Protein AF-A0A832J068-F1 (afdb_monomer)

pLDDT: mean 86.88, std 11.44, range [40.31, 97.81]

Nearest PDB structures (foldseek):
  4zms-assembly1_B  TM=6.436E-01  e=3.154E-02  Streptococcus pneumoniae R6
  3qp6-assembly1_A-2  TM=3.471E-01  e=2.877E-03  Chromobacterium violaceum
  5zgn-assembly1_F  TM=5.788E-01  e=3.758E-02  Klebsiella pneumoniae subsp. pneumoniae HS11286
  6ajn-assembly1_A  TM=5.719E-01  e=1.140E-01  Escherichia coli
  6ajn-assembly1_B  TM=6.018E-01  e=6.200E-01  Escherichia coli

Foldseek 3Di:
DWDWDDDQFKTKIFDAPPDPGDTAKIWIKGWADPVVVVCCQVAPDPLPLVVLVVCVVVVHPHRGDGNVRQVVQQVPQFTEMEGSDIDGDDPPPPDPSVVVRCVSCLVSLLVRLPQGQHFKYKYKDFQVCVVVLVLLPFDDWGDHPDDRMIITMDGLPDPDPHPSVVSVNSSNDHDRDQFDQDPLLVLLLVCVLVVDDLVRSCVVVVHDSVVSVVSLVVRLVSQCVSDPQLVHDCPPDDDPVVSSVSSSVSVSVVVVVRD

Sequence (259 aa):
MDDHFQEGIIYGGFVRKGDNGEILVYGLNSFVDDETRNRILLRPAPYQGIRFLQDHAKGKPSRFLGVEAQAKGNRSEGLNALSVDYWQKSFDMNDPEFSRAMNAFLPIFLDMFNGFNTKTITFEADTSHDSITREIGYTERYDHSTGNRAHYHVRRSDETNGFHQQMIRMAMVYRRPRMRFSLFEQKIMRAALAGRTDQEIAALLDVSRDAVKQCWRGIYTHAAEMVPGFFGTSENAPDPTRRGPEKRRILLAHIRDNI

Radius of gyration: 20.85 Å; Cα contacts (8 Å, |Δi|>4): 380; chains: 1; bounding box: 58×45×50 Å

Structure (mmCIF, N/CA/C/O backbone):
data_AF-A0A832J068-F1
#
_entry.id   AF-A0A832J068-F1
#
loop_
_atom_site.group_PDB
_atom_site.id
_atom_site.type_symbol
_atom_site.label_atom_id
_atom_site.label_alt_id
_atom_site.label_comp_id
_atom_site.label_asym_id
_atom_site.label_entity_id
_atom_site.label_seq_id
_atom_site.pdbx_PDB_ins_code
_atom_site.Cartn_x
_atom_site.Cartn_y
_atom_site.Cartn_z
_atom_site.occupancy
_atom_site.B_iso_or_equiv
_atom_site.auth_seq_id
_atom_site.auth_comp_id
_atom_site.auth_asym_id
_atom_site.auth_atom_id
_atom_site.pdbx_PDB_model_num
ATOM 1 N N . MET A 1 1 ? -16.113 -7.234 -11.560 1.00 46.94 1 MET A N 1
ATOM 2 C CA . MET A 1 1 ? -16.177 -7.266 -10.090 1.00 46.94 1 MET A CA 1
ATOM 3 C C . MET A 1 1 ? -14.762 -7.039 -9.601 1.00 46.94 1 MET A C 1
ATOM 5 O O . MET A 1 1 ? -13.865 -7.703 -10.115 1.00 46.94 1 MET A O 1
ATOM 9 N N . ASP A 1 2 ? -14.575 -6.046 -8.738 1.00 54.16 2 ASP A N 1
ATOM 10 C CA . ASP A 1 2 ? -13.261 -5.627 -8.252 1.00 54.16 2 ASP A CA 1
ATOM 11 C C . ASP A 1 2 ? -13.087 -6.192 -6.845 1.00 54.16 2 ASP A C 1
ATOM 13 O O . ASP A 1 2 ? -13.835 -5.836 -5.931 1.00 54.16 2 ASP A O 1
ATOM 17 N N . ASP A 1 3 ? -12.131 -7.101 -6.685 1.00 68.69 3 ASP A N 1
ATOM 18 C CA . ASP A 1 3 ? -11.880 -7.753 -5.405 1.00 68.69 3 ASP A CA 1
ATOM 19 C C . ASP A 1 3 ? -10.648 -7.118 -4.764 1.00 68.69 3 ASP A C 1
ATOM 21 O O . ASP A 1 3 ? -9.515 -7.305 -5.214 1.00 68.69 3 ASP A O 1
ATOM 25 N N . HIS A 1 4 ? -10.889 -6.348 -3.705 1.00 69.44 4 HIS A N 1
ATOM 26 C CA . HIS A 1 4 ? -9.859 -5.785 -2.840 1.00 69.44 4 HIS A CA 1
ATOM 27 C C . HIS A 1 4 ? -9.611 -6.723 -1.665 1.00 69.44 4 HIS A C 1
ATOM 29 O O . HIS A 1 4 ? -10.560 -7.216 -1.045 1.00 69.44 4 HIS A O 1
ATOM 35 N N . PHE A 1 5 ? -8.350 -6.905 -1.286 1.00 71.94 5 PHE A N 1
ATOM 36 C CA . PHE A 1 5 ? -8.021 -7.593 -0.047 1.00 71.94 5 PHE A CA 1
ATOM 37 C C . PHE A 1 5 ? -6.898 -6.902 0.722 1.00 71.94 5 PHE A C 1
ATOM 39 O O . PHE A 1 5 ? -5.958 -6.326 0.174 1.00 71.94 5 PHE A O 1
ATOM 46 N N . GLN A 1 6 ? -7.021 -6.985 2.043 1.00 65.31 6 GLN A N 1
ATOM 47 C CA . GLN A 1 6 ? -6.055 -6.468 2.995 1.00 65.31 6 GLN A CA 1
ATOM 48 C C . GLN A 1 6 ? -5.813 -7.535 4.060 1.00 65.31 6 GLN A C 1
ATOM 50 O O . GLN A 1 6 ? -6.583 -7.671 5.014 1.00 65.31 6 GLN A O 1
ATOM 55 N N . GLU A 1 7 ? -4.715 -8.270 3.921 1.00 67.19 7 GLU A N 1
ATOM 56 C CA . GLU A 1 7 ? -4.311 -9.319 4.858 1.00 67.19 7 GLU A CA 1
ATOM 57 C C . GLU A 1 7 ? -3.186 -8.835 5.767 1.00 67.19 7 GLU A C 1
ATOM 59 O O . GLU A 1 7 ? -2.067 -9.336 5.727 1.00 67.19 7 GLU A O 1
ATOM 64 N N . GLY A 1 8 ? -3.484 -7.823 6.587 1.00 75.00 8 GLY A N 1
ATOM 65 C CA . GLY A 1 8 ? -2.634 -7.302 7.669 1.00 75.00 8 GLY A CA 1
ATOM 66 C C . GLY A 1 8 ? -1.330 -6.618 7.237 1.00 75.00 8 GLY A C 1
ATOM 67 O O . GLY A 1 8 ? -1.033 -5.522 7.701 1.00 75.00 8 GLY A O 1
ATOM 68 N N . ILE A 1 9 ? -0.553 -7.258 6.371 1.00 88.44 9 ILE A N 1
ATOM 69 C CA . ILE A 1 9 ? 0.747 -6.823 5.875 1.00 88.44 9 ILE A CA 1
ATOM 70 C C . ILE A 1 9 ? 0.814 -6.775 4.344 1.00 88.44 9 ILE A C 1
ATOM 72 O O . ILE A 1 9 ? 1.682 -6.079 3.825 1.00 88.44 9 ILE A O 1
ATOM 76 N N . ILE A 1 10 ? -0.083 -7.467 3.631 1.00 91.69 10 ILE A N 1
ATOM 77 C CA . ILE A 1 10 ? -0.182 -7.435 2.165 1.00 91.69 10 ILE A CA 1
ATOM 78 C C . ILE A 1 10 ? -1.501 -6.772 1.768 1.00 91.69 10 ILE A C 1
ATOM 80 O O . ILE A 1 10 ? -2.560 -7.072 2.327 1.00 91.69 10 ILE A O 1
ATOM 84 N N . TYR A 1 11 ? -1.404 -5.872 0.798 1.00 93.44 11 TYR A N 1
ATOM 85 C CA . TYR A 1 11 ? -2.479 -5.051 0.260 1.00 93.44 11 TYR A CA 1
ATOM 86 C C . TYR A 1 11 ? -2.579 -5.334 -1.227 1.00 93.44 11 TYR A C 1
ATOM 88 O O . TYR A 1 11 ? -1.553 -5.367 -1.903 1.00 93.44 11 TYR A O 1
ATOM 96 N N . GLY A 1 12 ? -3.774 -5.549 -1.753 1.00 93.69 12 GLY A N 1
ATOM 97 C CA . GLY A 1 12 ? -3.877 -5.889 -3.157 1.00 93.69 12 GLY A CA 1
ATOM 98 C C . GLY A 1 12 ? -5.293 -5.971 -3.674 1.00 93.69 12 GLY A C 1
ATOM 99 O O . GLY A 1 12 ? -6.274 -5.785 -2.953 1.00 93.69 12 GLY A O 1
ATOM 100 N N . GLY A 1 13 ? -5.370 -6.284 -4.954 1.00 93.38 13 GLY A N 1
ATOM 101 C CA . GLY A 1 13 ? -6.617 -6.599 -5.616 1.00 93.38 13 GLY A CA 1
ATOM 102 C C . GLY A 1 13 ? -6.405 -6.877 -7.089 1.00 93.38 13 GLY A C 1
ATOM 103 O O . GLY A 1 13 ? -5.285 -6.800 -7.609 1.00 93.38 13 GLY A O 1
ATOM 104 N N . PHE A 1 14 ? -7.494 -7.224 -7.756 1.00 94.00 14 PHE A N 1
ATOM 105 C CA . PHE A 1 14 ? -7.489 -7.543 -9.174 1.00 94.00 14 PHE A CA 1
ATOM 106 C C . PHE A 1 14 ? -8.773 -7.081 -9.857 1.00 94.00 14 PHE A C 1
ATOM 108 O O . PHE A 1 14 ? -9.820 -6.940 -9.229 1.00 94.00 14 PHE A O 1
ATOM 115 N N . VAL A 1 15 ? -8.686 -6.916 -11.174 1.00 92.31 15 VAL A N 1
ATOM 116 C CA . VAL A 1 15 ? -9.820 -6.649 -12.062 1.00 92.31 15 VAL A CA 1
ATOM 117 C C . VAL A 1 15 ? -10.045 -7.873 -12.941 1.00 92.31 15 VAL A C 1
ATOM 119 O O . VAL A 1 15 ? -9.105 -8.384 -13.555 1.00 92.31 15 VAL A O 1
ATOM 122 N N . ARG A 1 16 ? -11.296 -8.331 -13.039 1.00 91.06 16 ARG A N 1
ATOM 123 C CA . ARG A 1 16 ? -11.711 -9.440 -13.918 1.00 91.06 16 ARG A CA 1
ATOM 124 C C . ARG A 1 16 ? -12.668 -8.993 -15.013 1.00 91.06 16 ARG A C 1
ATOM 126 O O . ARG A 1 16 ? -13.476 -8.079 -14.833 1.00 91.06 16 ARG A O 1
ATOM 133 N N . LYS A 1 17 ? -12.640 -9.717 -16.133 1.00 88.38 17 LYS A N 1
ATOM 134 C CA . LYS A 1 17 ? -13.595 -9.560 -17.237 1.00 88.38 17 LYS A CA 1
ATOM 135 C C . LYS A 1 17 ? -14.941 -10.232 -16.929 1.00 88.38 17 LYS A C 1
ATOM 137 O O . LYS A 1 17 ? -15.205 -11.346 -17.372 1.00 88.38 17 LYS A O 1
ATOM 142 N N . GLY A 1 18 ? -15.804 -9.543 -16.189 1.00 81.00 18 GLY A N 1
ATOM 143 C CA . GLY A 1 18 ? -17.055 -10.121 -15.677 1.00 81.00 18 GLY A CA 1
ATOM 144 C C . GLY A 1 18 ? -16.828 -10.990 -14.435 1.00 81.00 18 GLY A C 1
ATOM 145 O O . GLY A 1 18 ? -15.696 -11.133 -13.973 1.00 81.00 18 GLY A O 1
ATOM 146 N N . ASP A 1 19 ? -17.902 -11.547 -13.875 1.00 70.44 19 ASP A N 1
ATOM 147 C CA . ASP A 1 19 ? -17.891 -12.090 -12.503 1.00 70.44 19 ASP A CA 1
ATOM 148 C C . ASP A 1 19 ? -17.037 -13.357 -12.334 1.00 70.44 19 ASP A C 1
ATOM 150 O O . ASP A 1 19 ? -16.401 -13.533 -11.304 1.00 70.44 19 ASP A O 1
ATOM 154 N N . ASN A 1 20 ? -16.925 -14.185 -13.378 1.00 72.56 20 ASN A N 1
ATOM 155 C CA . ASN A 1 20 ? -16.037 -15.361 -13.424 1.00 72.56 20 ASN A CA 1
ATOM 156 C C . ASN A 1 20 ? -14.977 -15.236 -14.528 1.00 72.56 20 ASN A C 1
ATOM 158 O O . ASN A 1 20 ? -14.532 -16.223 -15.114 1.00 72.56 20 ASN A O 1
ATOM 162 N N . GLY A 1 21 ? -14.627 -13.995 -14.859 1.00 81.00 21 GLY A N 1
ATOM 163 C CA . GLY A 1 21 ? -13.738 -13.673 -15.960 1.00 81.00 21 GLY A CA 1
ATOM 164 C C . GLY A 1 21 ? -12.271 -13.992 -15.724 1.00 81.00 21 GLY A C 1
ATOM 165 O O . GLY A 1 21 ? -11.797 -14.164 -14.595 1.00 81.00 21 GLY A O 1
ATOM 166 N N . GLU A 1 22 ? -11.538 -13.957 -16.832 1.00 90.06 22 GLU A N 1
ATOM 167 C CA . GLU A 1 22 ? -10.085 -13.815 -16.853 1.00 90.06 22 GLU A CA 1
ATOM 168 C C . GLU A 1 22 ? -9.661 -12.558 -16.072 1.00 90.06 22 GLU A C 1
ATOM 170 O O . GLU A 1 22 ? -10.329 -11.519 -16.137 1.00 90.06 22 GLU A O 1
ATOM 175 N N . ILE A 1 23 ? -8.554 -12.654 -15.331 1.00 91.94 23 ILE A N 1
ATOM 176 C CA . ILE A 1 23 ? -7.932 -11.497 -14.681 1.00 91.94 23 ILE A CA 1
ATOM 177 C C . ILE A 1 23 ? -7.317 -10.620 -15.773 1.00 91.94 23 ILE A C 1
ATOM 179 O O . ILE A 1 23 ? -6.573 -11.106 -16.618 1.00 91.94 23 ILE A O 1
ATOM 183 N N . LEU A 1 24 ? -7.631 -9.329 -15.753 1.00 92.81 24 LEU A N 1
ATOM 184 C CA . LEU A 1 24 ? -7.077 -8.345 -16.684 1.00 92.81 24 LEU A CA 1
ATOM 185 C C . LEU A 1 24 ? -5.848 -7.648 -16.103 1.00 92.81 24 LEU A C 1
ATOM 187 O O . LEU A 1 24 ? -4.919 -7.317 -16.836 1.00 92.81 24 LEU A O 1
ATOM 191 N N . VAL A 1 25 ? -5.852 -7.424 -14.790 1.00 93.69 25 VAL A N 1
ATOM 192 C CA . VAL A 1 25 ? -4.759 -6.800 -14.043 1.00 93.69 25 VAL A CA 1
ATOM 193 C C . VAL A 1 25 ? -4.879 -7.157 -12.568 1.00 93.69 25 VAL A C 1
ATOM 195 O O . VAL A 1 25 ? -5.988 -7.277 -12.043 1.00 93.69 25 VAL A O 1
ATOM 198 N N . TYR A 1 26 ? -3.742 -7.327 -11.904 1.00 94.62 26 TYR A N 1
ATOM 199 C CA . TYR A 1 26 ? -3.654 -7.404 -10.455 1.00 94.62 26 TYR A CA 1
ATOM 200 C C . TYR A 1 26 ? -2.392 -6.710 -9.953 1.00 94.62 26 TYR A C 1
ATOM 202 O O . TYR A 1 26 ? -1.394 -6.593 -10.665 1.00 94.62 26 TYR A O 1
ATOM 210 N N . GLY A 1 27 ? -2.424 -6.301 -8.690 1.00 94.56 27 GLY A N 1
ATOM 211 C CA . GLY A 1 27 ? -1.240 -5.812 -8.003 1.00 94.56 27 GLY A CA 1
ATOM 212 C C . GLY A 1 27 ? -1.272 -6.154 -6.529 1.00 94.56 27 GLY A C 1
ATOM 213 O O . GLY A 1 27 ? -2.336 -6.225 -5.909 1.00 94.56 27 GLY A O 1
ATOM 214 N N . LEU A 1 28 ? -0.077 -6.378 -5.998 1.00 95.56 28 LEU A N 1
ATOM 215 C CA . LEU A 1 28 ? 0.194 -6.663 -4.603 1.00 95.56 28 LEU A CA 1
ATOM 216 C C . LEU A 1 28 ? 1.225 -5.664 -4.096 1.00 95.56 28 LEU A C 1
ATOM 218 O O . LEU A 1 28 ? 2.260 -5.445 -4.721 1.00 95.56 28 LEU A O 1
ATOM 222 N N . ASN A 1 29 ? 0.980 -5.110 -2.921 1.00 96.38 29 ASN A N 1
ATOM 223 C CA . ASN A 1 29 ? 1.844 -4.161 -2.250 1.00 96.38 29 ASN A CA 1
ATOM 224 C C . ASN A 1 29 ? 2.066 -4.581 -0.796 1.00 96.38 29 ASN A C 1
ATOM 226 O O . ASN A 1 29 ? 1.207 -5.175 -0.142 1.00 96.38 29 ASN A O 1
ATOM 230 N N . SER A 1 30 ? 3.237 -4.251 -0.274 1.00 97.06 30 SER A N 1
ATOM 231 C CA . SER A 1 30 ? 3.548 -4.344 1.146 1.00 97.06 30 SER A CA 1
ATOM 232 C C . SER A 1 30 ? 4.561 -3.266 1.520 1.00 97.06 30 SER A C 1
ATOM 234 O O . SER A 1 30 ? 5.008 -2.494 0.676 1.00 97.06 30 SER A O 1
ATOM 236 N N . PHE A 1 31 ? 4.944 -3.205 2.790 1.00 97.56 31 PHE A N 1
ATOM 237 C CA . PHE A 1 31 ? 5.925 -2.250 3.286 1.00 97.56 31 PHE A CA 1
ATOM 238 C C . PHE A 1 31 ? 7.145 -2.971 3.839 1.00 97.56 31 PHE A C 1
ATOM 240 O O . PHE A 1 31 ? 7.014 -4.024 4.459 1.00 97.56 31 PHE A O 1
ATOM 247 N N . VAL A 1 32 ? 8.326 -2.390 3.652 1.00 97.69 32 VAL A N 1
ATOM 248 C CA . VAL A 1 32 ? 9.607 -2.931 4.129 1.00 97.69 32 VAL A CA 1
ATOM 249 C C . VAL A 1 32 ? 10.381 -1.879 4.927 1.00 97.69 32 VAL A C 1
ATOM 251 O O . VAL A 1 32 ? 10.162 -0.671 4.779 1.00 97.69 32 VAL A O 1
ATOM 254 N N . ASP A 1 33 ? 11.290 -2.323 5.795 1.00 96.81 33 ASP A N 1
ATOM 255 C CA . ASP A 1 33 ? 12.209 -1.414 6.487 1.00 96.81 33 ASP A CA 1
ATOM 256 C C . ASP A 1 33 ? 13.255 -0.802 5.532 1.00 96.81 33 ASP A C 1
ATOM 258 O O . ASP A 1 33 ? 13.419 -1.210 4.376 1.00 96.81 33 ASP A O 1
ATOM 262 N N . ASP A 1 34 ? 13.955 0.229 6.014 1.00 96.62 34 ASP A N 1
ATOM 263 C CA . ASP A 1 34 ? 14.991 0.919 5.239 1.00 96.62 34 ASP A CA 1
ATOM 264 C C . ASP A 1 34 ? 16.163 -0.014 4.879 1.00 96.62 34 ASP A C 1
ATOM 266 O O . ASP A 1 34 ? 16.739 0.123 3.800 1.00 96.62 34 ASP A O 1
ATOM 270 N N . GLU A 1 35 ? 16.497 -0.986 5.738 1.00 96.19 35 GLU A N 1
ATOM 271 C CA . GLU A 1 35 ? 17.571 -1.954 5.484 1.00 96.19 35 GLU A CA 1
ATOM 272 C C . GLU A 1 35 ? 17.229 -2.868 4.301 1.00 96.19 35 GLU A C 1
ATOM 274 O O . GLU A 1 35 ? 18.033 -3.048 3.382 1.00 96.19 35 GLU A O 1
ATOM 279 N N . THR A 1 36 ? 16.017 -3.417 4.295 1.00 96.38 36 THR A N 1
ATOM 280 C CA . THR A 1 36 ? 15.505 -4.287 3.238 1.00 96.38 36 THR A CA 1
ATOM 281 C C . THR A 1 36 ? 15.380 -3.516 1.934 1.00 96.38 36 THR A C 1
ATOM 283 O O . THR A 1 36 ? 15.872 -4.002 0.915 1.00 96.38 36 THR A O 1
ATOM 286 N N . ARG A 1 37 ? 14.823 -2.293 1.952 1.00 96.06 37 ARG A N 1
ATOM 287 C CA . ARG A 1 37 ? 14.805 -1.420 0.765 1.00 96.06 37 ARG A CA 1
ATOM 288 C C . ARG A 1 37 ? 16.220 -1.202 0.231 1.00 96.06 37 ARG A C 1
ATOM 290 O O . ARG A 1 37 ? 16.469 -1.439 -0.944 1.00 96.06 37 ARG A O 1
ATOM 297 N N . ASN A 1 38 ? 17.161 -0.779 1.075 1.00 95.31 38 ASN A N 1
ATOM 298 C CA . ASN A 1 38 ? 18.535 -0.524 0.637 1.00 95.31 38 ASN A CA 1
ATOM 299 C C . ASN A 1 38 ? 19.190 -1.771 0.049 1.00 95.31 38 ASN A C 1
ATOM 301 O O . ASN A 1 38 ? 19.915 -1.678 -0.935 1.00 95.31 38 ASN A O 1
ATOM 305 N N . ARG A 1 39 ? 18.913 -2.948 0.612 1.00 94.00 39 ARG A N 1
ATOM 306 C CA . ARG A 1 39 ? 19.415 -4.214 0.079 1.00 94.00 39 ARG A CA 1
ATOM 307 C C . ARG A 1 39 ? 18.857 -4.525 -1.306 1.00 94.00 39 ARG A C 1
ATOM 309 O O . ARG A 1 39 ? 19.631 -4.972 -2.146 1.00 94.00 39 ARG A O 1
ATOM 316 N N . ILE A 1 40 ? 17.563 -4.283 -1.533 1.00 93.69 40 ILE A N 1
ATOM 317 C CA . ILE A 1 40 ? 16.934 -4.411 -2.857 1.00 93.69 40 ILE A CA 1
ATOM 318 C C . ILE A 1 40 ? 17.677 -3.525 -3.858 1.00 93.69 40 ILE A C 1
ATOM 320 O O . ILE A 1 40 ? 18.116 -4.017 -4.886 1.00 93.69 40 ILE A O 1
ATOM 324 N N . LEU A 1 41 ? 17.904 -2.251 -3.529 1.00 92.75 41 LEU A N 1
ATOM 325 C CA . LEU A 1 41 ? 18.514 -1.298 -4.465 1.00 92.75 41 LEU A CA 1
ATOM 326 C C . LEU A 1 41 ? 20.021 -1.537 -4.685 1.00 92.75 41 LEU A C 1
ATOM 328 O O . LEU A 1 41 ? 20.513 -1.402 -5.799 1.00 92.75 41 LEU A O 1
ATOM 332 N N . LEU A 1 42 ? 20.769 -1.910 -3.641 1.00 92.44 42 LEU A N 1
ATOM 333 C CA . LEU A 1 42 ? 22.225 -2.122 -3.717 1.00 92.44 42 LEU A CA 1
ATOM 334 C C . LEU A 1 42 ? 22.614 -3.501 -4.261 1.00 92.44 42 LEU A C 1
ATOM 336 O O . LEU A 1 42 ? 23.731 -3.684 -4.743 1.00 92.44 42 LEU A O 1
ATOM 340 N N . ARG A 1 43 ? 21.736 -4.497 -4.114 1.00 91.12 43 ARG A N 1
ATOM 341 C CA . ARG A 1 43 ? 21.942 -5.874 -4.584 1.00 91.12 43 ARG A CA 1
ATOM 342 C C . ARG A 1 43 ? 20.648 -6.384 -5.223 1.00 91.12 43 ARG A C 1
ATOM 344 O O . ARG A 1 43 ? 20.018 -7.304 -4.684 1.00 91.12 43 ARG A O 1
ATOM 351 N N . PRO A 1 44 ? 20.230 -5.772 -6.341 1.00 89.19 44 PRO A N 1
ATOM 352 C CA . PRO A 1 44 ? 18.961 -6.092 -6.960 1.00 89.19 44 PRO A CA 1
ATOM 353 C C . PRO A 1 44 ? 19.038 -7.499 -7.561 1.00 89.19 44 PRO A C 1
ATOM 355 O O . PRO A 1 44 ? 20.052 -7.921 -8.122 1.00 89.19 44 PRO A O 1
ATOM 358 N N . ALA A 1 45 ? 17.973 -8.266 -7.365 1.00 90.19 45 ALA A N 1
ATOM 359 C CA . ALA A 1 45 ? 17.856 -9.630 -7.853 1.00 90.19 45 ALA A CA 1
ATOM 360 C C . ALA A 1 45 ? 16.436 -9.859 -8.375 1.00 90.19 45 ALA A C 1
ATOM 362 O O . ALA A 1 45 ? 15.491 -9.275 -7.835 1.00 90.19 45 ALA A O 1
ATOM 363 N N . PRO A 1 46 ? 16.270 -10.740 -9.374 1.00 91.94 46 PRO A N 1
ATOM 364 C CA . PRO A 1 46 ? 14.970 -10.974 -9.969 1.00 91.94 46 PRO A CA 1
ATOM 365 C C . PRO A 1 46 ? 14.012 -11.672 -9.006 1.00 91.94 46 PRO A C 1
ATOM 367 O O . PRO A 1 46 ? 14.400 -12.570 -8.243 1.00 91.94 46 PRO A O 1
ATOM 370 N N . TYR A 1 47 ? 12.745 -11.282 -9.109 1.00 92.81 47 TYR A N 1
ATOM 371 C CA . TYR A 1 47 ? 11.599 -11.798 -8.369 1.00 92.81 47 TYR A CA 1
ATOM 372 C C . TYR A 1 47 ? 11.715 -11.613 -6.851 1.00 92.81 47 TYR A C 1
ATOM 374 O O . TYR A 1 47 ? 11.299 -12.480 -6.081 1.00 92.81 47 TYR A O 1
ATOM 382 N N . GLN A 1 48 ? 12.313 -10.510 -6.391 1.00 92.38 48 GLN A N 1
ATOM 383 C CA . GLN A 1 48 ? 12.557 -10.296 -4.957 1.00 92.38 48 GLN A CA 1
ATOM 384 C C . GLN A 1 48 ? 11.258 -10.193 -4.149 1.00 92.38 48 GLN A C 1
ATOM 386 O O . GLN A 1 48 ? 11.140 -10.861 -3.120 1.00 92.38 48 GLN A O 1
ATOM 391 N N . GLY A 1 49 ? 10.268 -9.436 -4.636 1.00 93.62 49 GLY A N 1
ATOM 392 C CA . GLY A 1 49 ? 8.951 -9.331 -3.994 1.00 93.62 49 GLY A CA 1
ATOM 393 C C . GLY A 1 49 ? 8.266 -10.694 -3.863 1.00 93.62 49 GLY A C 1
ATOM 394 O O . GLY A 1 49 ? 7.890 -11.100 -2.763 1.00 93.62 49 GLY A O 1
ATOM 395 N N . ILE A 1 50 ? 8.226 -11.463 -4.955 1.00 94.06 50 ILE A N 1
ATOM 396 C CA . ILE A 1 50 ? 7.680 -12.830 -4.978 1.00 94.06 50 ILE A CA 1
ATOM 397 C C . ILE A 1 50 ? 8.408 -13.759 -4.012 1.00 94.06 50 ILE A C 1
ATOM 399 O O . ILE A 1 50 ? 7.769 -14.530 -3.300 1.00 94.06 50 ILE A O 1
ATOM 403 N N . ARG A 1 51 ? 9.742 -13.701 -3.951 1.00 94.44 51 ARG A N 1
ATOM 404 C CA . ARG A 1 51 ? 10.521 -14.521 -3.012 1.00 94.44 51 ARG A CA 1
ATOM 405 C C . ARG A 1 51 ? 10.174 -14.183 -1.565 1.00 94.44 51 ARG A C 1
ATOM 407 O O . ARG A 1 51 ? 10.010 -15.099 -0.765 1.00 94.44 51 ARG A O 1
ATOM 414 N N . PHE A 1 52 ? 10.006 -12.901 -1.236 1.00 95.12 52 PHE A N 1
ATOM 415 C CA . PHE A 1 52 ? 9.569 -12.486 0.101 1.00 95.12 52 PHE A CA 1
ATOM 416 C C . PHE A 1 52 ? 8.160 -12.989 0.416 1.00 95.12 52 PHE A C 1
ATOM 418 O O . PHE A 1 52 ? 7.930 -13.494 1.514 1.00 95.12 52 PHE A O 1
ATOM 425 N N . LEU A 1 53 ? 7.246 -12.923 -0.555 1.00 93.94 53 LEU A N 1
ATOM 426 C CA . LEU A 1 53 ? 5.894 -13.465 -0.427 1.00 93.94 53 LEU A CA 1
ATOM 427 C C . LEU A 1 53 ? 5.901 -14.981 -0.195 1.00 93.94 53 LEU A C 1
ATOM 429 O O . LEU A 1 53 ? 5.241 -15.469 0.718 1.00 93.94 53 LEU A O 1
ATOM 433 N N . GLN A 1 54 ? 6.688 -15.729 -0.970 1.00 94.12 54 GLN A N 1
ATOM 434 C CA . GLN A 1 54 ? 6.833 -17.178 -0.819 1.00 94.12 54 GLN A CA 1
ATOM 435 C C . GLN A 1 54 ? 7.451 -17.565 0.526 1.00 94.12 54 GLN A C 1
ATOM 437 O O . GLN A 1 54 ? 7.025 -18.543 1.139 1.00 94.12 54 GLN A O 1
ATOM 442 N N . ASP A 1 55 ? 8.464 -16.828 0.981 1.00 94.12 55 ASP A N 1
ATOM 443 C CA . ASP A 1 55 ? 9.082 -17.050 2.285 1.00 94.12 55 ASP A CA 1
ATOM 444 C C . ASP A 1 55 ? 8.079 -16.784 3.415 1.00 94.12 55 ASP A C 1
ATOM 446 O O . ASP A 1 55 ? 7.955 -17.614 4.319 1.00 94.12 55 ASP A O 1
ATOM 450 N N . HIS A 1 56 ? 7.308 -15.696 3.322 1.00 91.56 56 HIS A N 1
ATOM 451 C CA . HIS A 1 56 ? 6.239 -15.383 4.269 1.00 91.56 56 HIS A CA 1
ATOM 452 C C . HIS A 1 56 ? 5.158 -16.474 4.303 1.00 91.56 56 HIS A C 1
ATOM 454 O O . HIS A 1 56 ? 4.827 -16.971 5.378 1.00 91.56 56 HIS A O 1
ATOM 460 N N . ALA A 1 57 ? 4.672 -16.914 3.137 1.00 90.44 57 ALA A N 1
ATOM 461 C CA . ALA A 1 57 ? 3.668 -17.976 3.024 1.00 90.44 57 ALA A CA 1
ATOM 462 C C . ALA A 1 57 ? 4.150 -19.321 3.602 1.00 90.44 57 ALA A C 1
ATOM 464 O O . ALA A 1 57 ? 3.349 -20.129 4.064 1.00 90.44 57 ALA A O 1
ATOM 465 N N . LYS A 1 58 ? 5.468 -19.558 3.615 1.00 94.00 58 LYS A N 1
ATOM 466 C CA . LYS A 1 58 ? 6.106 -20.733 4.236 1.00 94.00 58 LYS A CA 1
ATOM 467 C C . LYS A 1 58 ? 6.392 -20.552 5.733 1.00 94.00 58 LYS A C 1
ATOM 469 O O . LYS A 1 58 ? 7.075 -21.390 6.317 1.00 94.00 58 LYS A O 1
ATOM 474 N N . GLY A 1 59 ? 5.931 -19.462 6.348 1.00 90.31 59 GLY A N 1
ATOM 475 C CA . GLY A 1 59 ? 6.145 -19.166 7.766 1.00 90.31 59 GLY A CA 1
ATOM 476 C C . GLY A 1 59 ? 7.581 -18.770 8.123 1.00 90.31 59 GLY A C 1
ATOM 477 O O . GLY A 1 59 ? 7.942 -18.778 9.300 1.00 90.31 59 GLY A O 1
ATOM 478 N N . LYS A 1 60 ? 8.425 -18.429 7.140 1.00 93.06 60 LYS A N 1
ATOM 479 C CA . LYS A 1 60 ? 9.766 -17.899 7.421 1.00 93.06 60 LYS A CA 1
ATOM 480 C C . LYS A 1 60 ? 9.672 -16.464 7.958 1.00 93.06 60 LYS A C 1
ATOM 482 O O . LYS A 1 60 ? 8.663 -15.792 7.729 1.00 93.06 60 LYS A O 1
ATOM 487 N N . PRO A 1 61 ? 10.728 -15.952 8.623 1.00 89.69 61 PRO A N 1
ATOM 488 C CA . PRO A 1 61 ? 10.772 -14.559 9.052 1.00 89.69 61 PRO A CA 1
ATOM 489 C C . PRO A 1 61 ? 10.468 -13.603 7.893 1.00 89.69 61 PRO A C 1
ATOM 491 O O . PRO A 1 61 ? 11.190 -13.568 6.893 1.00 89.69 61 PRO A O 1
ATOM 494 N N . SER A 1 62 ? 9.378 -12.847 8.034 1.00 91.69 62 SER A N 1
ATOM 495 C CA . SER A 1 62 ? 8.910 -11.932 6.997 1.00 91.69 62 SER A CA 1
ATOM 496 C C . SER A 1 62 ? 9.871 -10.759 6.826 1.00 91.69 62 SER A C 1
ATOM 498 O O . SER A 1 62 ? 10.389 -10.216 7.801 1.00 91.69 62 SER A O 1
ATOM 500 N N . ARG A 1 63 ? 10.078 -10.346 5.573 1.00 95.06 63 ARG A N 1
ATOM 501 C CA . ARG A 1 63 ? 10.741 -9.076 5.230 1.00 95.06 63 ARG A CA 1
ATOM 502 C C . ARG A 1 63 ? 9.766 -7.903 5.182 1.00 95.06 63 ARG A C 1
ATOM 504 O O . ARG A 1 63 ? 10.192 -6.755 5.121 1.00 95.06 63 ARG A O 1
ATOM 511 N N . PHE A 1 64 ? 8.471 -8.198 5.216 1.00 96.69 64 PHE A N 1
ATOM 512 C CA . PHE A 1 64 ? 7.425 -7.197 5.283 1.00 96.69 64 PHE A CA 1
ATOM 513 C C . PHE A 1 64 ? 7.241 -6.708 6.717 1.00 96.69 64 PHE A C 1
ATOM 515 O O . PHE A 1 64 ? 7.290 -7.484 7.674 1.00 96.69 64 PHE A O 1
ATOM 522 N N . LEU A 1 65 ? 6.981 -5.415 6.860 1.00 96.25 65 LEU A N 1
ATOM 523 C CA . LEU A 1 65 ? 6.664 -4.799 8.135 1.00 96.25 65 LEU A CA 1
ATOM 524 C C . LEU A 1 65 ? 5.328 -5.328 8.653 1.00 96.25 65 LEU A C 1
ATOM 526 O O . LEU A 1 65 ? 4.312 -5.256 7.965 1.00 96.25 65 LEU A O 1
ATOM 530 N N . GLY A 1 66 ? 5.319 -5.791 9.902 1.00 93.25 66 GLY A N 1
ATOM 531 C CA . GLY A 1 66 ? 4.088 -6.058 10.641 1.00 93.25 66 GLY A CA 1
ATOM 532 C C . GLY A 1 66 ? 3.293 -4.780 10.930 1.00 93.25 66 GLY A C 1
ATOM 533 O O . GLY A 1 66 ? 3.826 -3.671 10.860 1.00 93.25 66 GLY A O 1
ATOM 534 N N . VAL A 1 67 ? 2.028 -4.936 11.329 1.00 89.81 67 VAL A N 1
ATOM 535 C CA . VAL A 1 67 ? 1.093 -3.825 11.606 1.00 89.81 67 VAL A CA 1
ATOM 536 C C . VAL A 1 67 ? 1.675 -2.787 12.574 1.00 89.81 67 VAL A C 1
ATOM 538 O O . VAL A 1 67 ? 1.542 -1.586 12.352 1.00 89.81 67 VAL A O 1
ATOM 541 N N . GLU A 1 68 ? 2.360 -3.223 13.634 1.00 90.19 68 GLU A N 1
ATOM 542 C CA . GLU A 1 68 ? 2.968 -2.312 14.611 1.00 90.19 68 GLU A CA 1
ATOM 543 C C . GLU A 1 68 ? 4.104 -1.476 14.003 1.00 90.19 68 GLU A C 1
ATOM 545 O O . GLU A 1 68 ? 4.168 -0.259 14.201 1.00 90.19 68 GLU A O 1
ATOM 550 N N . ALA A 1 69 ? 4.974 -2.110 13.214 1.00 93.69 69 ALA A N 1
ATOM 551 C CA . ALA A 1 69 ? 6.075 -1.430 12.544 1.00 93.69 69 ALA A CA 1
ATOM 552 C C . ALA A 1 69 ? 5.565 -0.465 11.462 1.00 93.69 69 ALA A C 1
ATOM 554 O O . ALA A 1 69 ? 6.070 0.655 11.356 1.00 93.69 69 ALA A O 1
ATOM 555 N N . GLN A 1 70 ? 4.507 -0.840 10.734 1.00 93.69 70 GLN A N 1
ATOM 556 C CA . GLN A 1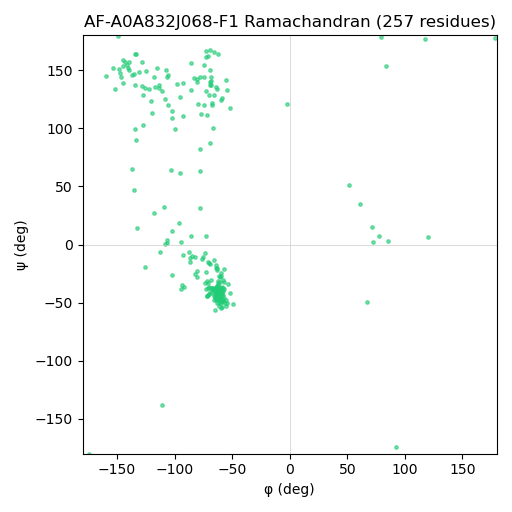 70 ? 3.817 0.061 9.808 1.00 93.69 70 GLN A CA 1
ATOM 557 C C . GLN A 1 70 ? 3.224 1.271 10.542 1.00 93.69 70 GLN A C 1
ATOM 559 O O . GLN A 1 70 ? 3.438 2.414 10.141 1.00 93.69 70 GLN A O 1
ATOM 564 N N . ALA A 1 71 ? 2.551 1.050 11.676 1.00 89.88 71 ALA A N 1
ATOM 565 C CA . ALA A 1 71 ? 1.998 2.130 12.488 1.00 89.88 71 ALA A CA 1
ATOM 566 C C . ALA A 1 71 ? 3.091 3.071 13.024 1.00 89.88 71 ALA A C 1
ATOM 568 O O . ALA A 1 71 ? 2.878 4.284 13.092 1.00 89.88 71 ALA A O 1
ATOM 569 N N . LYS A 1 72 ? 4.263 2.537 13.395 1.00 92.12 72 LYS A N 1
ATOM 570 C CA . LYS A 1 72 ? 5.431 3.340 13.781 1.00 92.12 72 LYS A CA 1
ATOM 571 C C . LYS A 1 72 ? 5.936 4.182 12.606 1.00 92.12 72 LYS A C 1
ATOM 573 O O . LYS A 1 72 ? 6.110 5.384 12.787 1.00 92.12 72 LYS A O 1
ATOM 578 N N . GLY A 1 73 ? 6.104 3.585 11.425 1.00 93.06 73 GLY A N 1
ATOM 579 C CA . GLY A 1 73 ? 6.538 4.295 10.216 1.00 93.06 73 GLY A CA 1
ATOM 580 C C . GLY A 1 73 ? 5.558 5.385 9.766 1.00 93.06 73 GLY A C 1
ATOM 581 O O . GLY A 1 73 ? 5.975 6.488 9.422 1.00 93.06 73 GLY A O 1
ATOM 582 N N . ASN A 1 74 ? 4.249 5.144 9.895 1.00 91.88 74 ASN A N 1
ATOM 583 C CA . ASN A 1 74 ? 3.2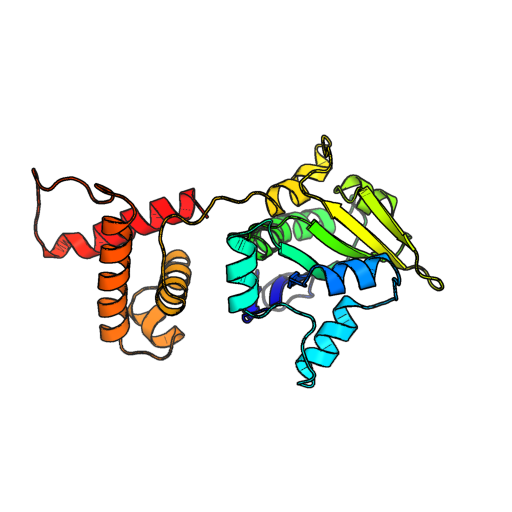13 6.151 9.634 1.00 91.88 74 ASN A CA 1
ATOM 584 C C . ASN A 1 74 ? 3.327 7.399 10.527 1.00 91.88 74 ASN A C 1
ATOM 586 O O . ASN A 1 74 ? 2.900 8.487 10.132 1.00 91.88 74 ASN A O 1
ATOM 590 N N . ARG A 1 75 ? 3.903 7.264 11.729 1.00 90.19 75 ARG A N 1
ATOM 591 C CA . ARG A 1 75 ? 4.118 8.371 12.676 1.00 90.19 75 ARG A CA 1
ATOM 592 C C . ARG A 1 75 ? 5.488 9.042 12.548 1.00 90.19 75 ARG A C 1
ATOM 594 O O . ARG A 1 75 ? 5.696 10.052 13.216 1.00 90.19 75 ARG A O 1
ATOM 601 N N . SER A 1 76 ? 6.403 8.485 11.758 1.00 91.56 76 SER A N 1
ATOM 602 C CA . SER A 1 76 ? 7.763 8.997 11.581 1.00 91.56 76 SER A CA 1
ATOM 603 C C . SER A 1 76 ? 7.957 9.556 10.164 1.00 91.56 76 SER A C 1
ATOM 605 O O . SER A 1 76 ? 7.087 10.250 9.642 1.00 91.56 76 SER A O 1
ATOM 607 N N . GLU A 1 77 ? 9.102 9.280 9.545 1.00 91.19 77 GLU A N 1
ATOM 608 C CA . GLU A 1 77 ? 9.497 9.781 8.225 1.00 91.19 77 GLU A CA 1
ATOM 609 C C . GLU A 1 77 ? 8.685 9.176 7.071 1.00 91.19 77 GLU A C 1
ATOM 611 O O . GLU A 1 77 ? 8.688 9.717 5.964 1.00 91.19 77 GLU A O 1
ATOM 616 N N . GLY A 1 78 ? 7.985 8.069 7.326 1.00 95.19 78 GLY A N 1
ATOM 617 C CA . GLY A 1 78 ? 7.171 7.359 6.351 1.00 95.19 78 GLY A CA 1
ATOM 618 C C . GLY A 1 78 ? 7.640 5.936 6.059 1.00 95.19 78 GLY A C 1
ATOM 619 O O . GLY A 1 78 ? 8.654 5.466 6.580 1.00 95.19 78 GLY A O 1
ATOM 620 N N . LEU A 1 79 ? 6.879 5.246 5.215 1.00 97.56 79 LEU A N 1
ATOM 621 C CA . LEU A 1 79 ? 7.050 3.836 4.870 1.00 97.56 79 LEU A CA 1
ATOM 622 C C . LEU A 1 79 ? 7.638 3.654 3.468 1.00 97.56 79 LEU A C 1
ATOM 624 O O . LEU A 1 79 ? 7.330 4.418 2.552 1.00 97.56 79 LEU A O 1
ATOM 628 N N . ASN A 1 80 ? 8.462 2.618 3.301 1.00 97.81 80 ASN A N 1
ATOM 629 C CA . ASN A 1 80 ? 8.928 2.186 1.986 1.00 97.81 80 ASN A CA 1
ATOM 630 C C . ASN A 1 80 ? 7.981 1.116 1.465 1.00 97.81 80 ASN A C 1
ATOM 632 O O . ASN A 1 80 ? 7.943 0.013 2.017 1.00 97.81 80 ASN A O 1
ATOM 636 N N . ALA A 1 81 ? 7.211 1.449 0.441 1.00 97.62 81 ALA A N 1
ATOM 637 C CA . ALA A 1 81 ? 6.353 0.490 -0.216 1.00 97.62 81 ALA A CA 1
ATOM 638 C C . ALA A 1 81 ? 7.156 -0.350 -1.213 1.00 97.62 81 ALA A C 1
ATOM 640 O O . ALA A 1 81 ? 8.018 0.152 -1.937 1.00 97.62 81 ALA A O 1
ATOM 641 N N . LEU A 1 82 ? 6.848 -1.638 -1.242 1.00 97.44 82 LEU A N 1
ATOM 642 C CA . LEU A 1 82 ? 7.328 -2.596 -2.216 1.00 97.44 82 LEU A CA 1
ATOM 643 C C . LEU A 1 82 ? 6.101 -3.159 -2.926 1.00 97.44 82 LEU A C 1
ATOM 645 O O . LEU A 1 82 ? 5.318 -3.889 -2.315 1.00 97.44 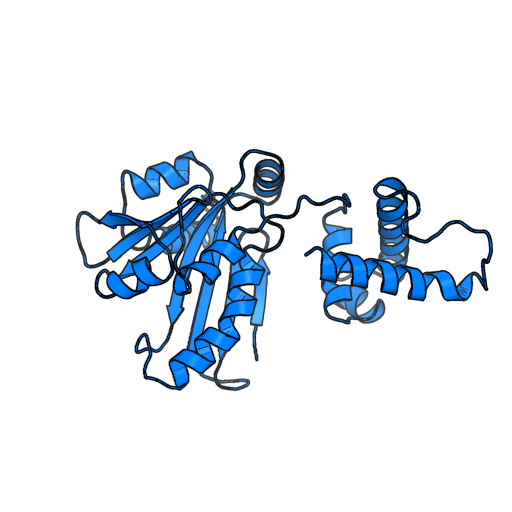82 LEU A O 1
ATOM 649 N N . SER A 1 83 ? 5.965 -2.854 -4.214 1.00 95.19 83 SER A N 1
ATOM 650 C CA . SER A 1 83 ? 5.043 -3.576 -5.087 1.00 95.19 83 SER A CA 1
ATOM 651 C C . SER A 1 83 ? 5.569 -5.003 -5.227 1.00 95.19 83 SER A C 1
ATOM 653 O O . SER A 1 83 ? 6.554 -5.263 -5.917 1.00 95.19 83 SER A O 1
ATOM 655 N N . VAL A 1 84 ? 4.961 -5.903 -4.456 1.00 95.75 84 VAL A N 1
ATOM 656 C CA . VAL A 1 84 ? 5.356 -7.305 -4.285 1.00 95.75 84 VAL A CA 1
ATOM 657 C C . VAL A 1 84 ? 5.216 -8.058 -5.597 1.00 95.75 84 VAL A C 1
ATOM 659 O O . VAL A 1 84 ? 6.090 -8.854 -5.941 1.00 95.75 84 VAL A O 1
ATOM 662 N N . ASP A 1 85 ? 4.118 -7.795 -6.299 1.00 94.00 85 ASP A N 1
ATOM 663 C CA . ASP A 1 85 ? 3.858 -8.312 -7.629 1.00 94.00 85 ASP A CA 1
ATOM 664 C C . ASP A 1 85 ? 2.922 -7.378 -8.388 1.00 94.00 85 ASP A C 1
ATOM 666 O O . ASP A 1 85 ? 2.087 -6.691 -7.794 1.00 94.00 85 ASP A O 1
ATOM 670 N N . TYR A 1 86 ? 3.051 -7.385 -9.705 1.00 92.50 86 TYR A N 1
ATOM 671 C CA . TYR A 1 86 ? 2.157 -6.688 -10.607 1.00 92.50 86 TYR A CA 1
ATOM 672 C C . TYR A 1 86 ? 2.121 -7.415 -11.939 1.00 92.50 86 TYR A C 1
ATOM 674 O O . TYR A 1 86 ? 3.158 -7.742 -12.522 1.00 92.50 86 TYR A O 1
ATOM 682 N N . TRP A 1 87 ? 0.916 -7.611 -12.450 1.00 91.81 87 TRP A N 1
ATOM 683 C CA . TRP A 1 87 ? 0.718 -8.171 -13.771 1.00 91.81 87 TRP A CA 1
ATOM 684 C C . TRP A 1 87 ? -0.520 -7.564 -14.403 1.00 91.81 87 TRP A C 1
ATOM 686 O O . TRP A 1 87 ? -1.533 -7.332 -13.746 1.00 91.81 87 TRP A O 1
ATOM 696 N N . GLN A 1 88 ? -0.442 -7.364 -15.709 1.00 90.75 88 GLN A N 1
ATOM 697 C CA . GLN A 1 88 ? -1.557 -6.959 -16.545 1.00 90.75 88 GLN A CA 1
ATOM 698 C C . GLN A 1 88 ? -1.485 -7.718 -17.863 1.00 90.75 88 GLN A C 1
ATOM 700 O O . GLN A 1 88 ? -0.407 -8.095 -18.327 1.00 90.75 88 GLN A O 1
ATOM 705 N N . LYS A 1 89 ? -2.647 -7.920 -18.471 1.00 89.44 89 LYS A N 1
ATOM 706 C CA . LYS A 1 89 ? -2.802 -8.731 -19.675 1.00 89.44 89 LYS A CA 1
ATOM 707 C C . LYS A 1 89 ? -2.174 -8.107 -20.923 1.00 89.44 89 LYS A C 1
ATOM 709 O O . LYS A 1 89 ? -1.579 -8.810 -21.731 1.00 89.44 89 LYS A O 1
ATOM 714 N N . SER A 1 90 ? -2.322 -6.798 -21.086 1.00 84.94 90 SER A N 1
ATOM 715 C CA . SER A 1 90 ? -1.840 -6.037 -22.242 1.00 84.94 90 SER A CA 1
ATOM 716 C C . SER A 1 90 ? -1.153 -4.782 -21.739 1.00 84.94 90 SER A C 1
ATOM 718 O O . SER A 1 90 ? -1.684 -4.167 -20.824 1.00 84.94 90 SER A O 1
ATOM 720 N N . PHE A 1 91 ? -0.002 -4.414 -22.305 1.00 83.00 91 PHE A N 1
ATOM 721 C CA . PHE A 1 91 ? 0.704 -3.143 -22.057 1.00 83.00 91 PHE A CA 1
ATOM 722 C C . PHE A 1 91 ? 0.583 -2.174 -23.249 1.00 83.00 91 PHE A C 1
ATOM 724 O O . PHE A 1 91 ? 1.181 -1.099 -23.231 1.00 83.00 91 PHE A O 1
ATOM 731 N N . ASP A 1 92 ? -0.179 -2.543 -24.286 1.00 83.75 92 ASP A N 1
ATOM 732 C CA . ASP A 1 92 ? -0.440 -1.675 -25.433 1.00 83.75 92 ASP A CA 1
ATOM 733 C C . ASP A 1 92 ? -1.482 -0.619 -25.054 1.00 83.75 92 ASP A C 1
ATOM 735 O O . ASP A 1 92 ? -2.652 -0.928 -24.837 1.00 83.75 92 ASP A O 1
ATOM 739 N N . MET A 1 93 ? -1.064 0.646 -24.993 1.00 79.44 93 MET A N 1
ATOM 740 C CA . MET A 1 93 ? -1.955 1.761 -24.660 1.00 79.44 93 MET A CA 1
ATOM 741 C C . MET A 1 93 ? -3.072 1.974 -25.690 1.00 79.44 93 MET A C 1
ATOM 743 O O . MET A 1 93 ? -4.063 2.635 -25.377 1.00 79.44 93 MET A O 1
ATOM 747 N N . ASN A 1 94 ? -2.927 1.428 -26.902 1.00 85.00 94 ASN A N 1
ATOM 748 C CA . ASN A 1 94 ? -3.947 1.505 -27.946 1.00 85.00 94 ASN A CA 1
ATOM 749 C C . ASN A 1 94 ? -5.013 0.408 -27.817 1.00 85.00 94 ASN A C 1
ATOM 751 O O . ASN A 1 94 ? -6.033 0.468 -28.504 1.00 85.00 94 ASN A O 1
ATOM 755 N N . ASP A 1 95 ? -4.806 -0.583 -26.945 1.00 85.62 95 ASP A N 1
ATOM 756 C CA . ASP A 1 95 ? -5.784 -1.629 -26.667 1.00 85.62 95 ASP A CA 1
ATOM 757 C C . ASP A 1 95 ? -6.931 -1.073 -25.796 1.00 85.62 95 ASP A C 1
ATOM 759 O O . ASP A 1 95 ? -6.712 -0.661 -24.653 1.00 85.62 95 ASP A O 1
ATOM 763 N N . PRO A 1 96 ? -8.197 -1.099 -26.253 1.00 86.06 96 PRO A N 1
ATOM 764 C CA . PRO A 1 96 ? -9.323 -0.673 -25.424 1.00 86.06 96 PRO A CA 1
ATOM 765 C C . PRO A 1 96 ? -9.480 -1.486 -24.126 1.00 86.06 96 PRO A C 1
ATOM 767 O O . PRO A 1 96 ? -10.093 -1.007 -23.167 1.00 86.06 96 PRO A O 1
ATOM 770 N N . GLU A 1 97 ? -8.984 -2.729 -24.077 1.00 85.38 97 GLU A N 1
ATOM 771 C CA . GLU A 1 97 ? -8.956 -3.544 -22.857 1.00 85.38 97 GLU A CA 1
ATOM 772 C C . GLU A 1 97 ? -7.930 -3.011 -21.844 1.00 85.38 97 GLU A C 1
ATOM 774 O O . GLU A 1 97 ? -8.246 -3.006 -20.653 1.00 85.38 97 GLU A O 1
ATOM 779 N N . PHE A 1 98 ? -6.800 -2.443 -22.292 1.00 86.06 98 PHE A N 1
ATOM 780 C CA . PHE A 1 98 ? -5.833 -1.757 -21.424 1.00 86.06 98 PHE A CA 1
ATOM 781 C C . PHE A 1 98 ? -6.487 -0.583 -20.694 1.00 86.06 98 PHE A C 1
ATOM 783 O O . PHE A 1 98 ? -6.486 -0.549 -19.463 1.00 86.06 98 PHE A O 1
ATOM 790 N N . SER A 1 99 ? -7.119 0.351 -21.415 1.00 84.88 99 SER A N 1
ATOM 791 C CA . SER A 1 99 ? -7.716 1.533 -20.772 1.00 84.88 99 SER A CA 1
ATOM 792 C C . SER A 1 99 ? -8.823 1.154 -19.785 1.00 84.88 99 SER A C 1
ATOM 794 O O . SER A 1 99 ? -8.923 1.743 -18.710 1.00 84.88 99 SER A O 1
ATOM 796 N N . ARG A 1 100 ? -9.643 0.144 -20.112 1.00 85.88 100 ARG A N 1
ATOM 797 C CA . ARG A 1 100 ? -10.676 -0.364 -19.193 1.00 85.88 100 ARG A CA 1
ATOM 798 C C . ARG A 1 100 ? -10.071 -0.987 -17.939 1.00 85.88 100 ARG A C 1
ATOM 800 O O . ARG A 1 100 ? -10.523 -0.668 -16.843 1.00 85.88 100 ARG A O 1
ATOM 807 N N . ALA A 1 101 ? -9.064 -1.844 -18.101 1.00 89.19 101 ALA A N 1
ATOM 808 C CA . ALA A 1 101 ? -8.387 -2.493 -16.986 1.00 89.19 101 ALA A CA 1
ATOM 809 C C . ALA A 1 101 ? -7.714 -1.462 -16.071 1.00 89.19 101 ALA A C 1
ATOM 811 O O . ALA A 1 101 ? -7.927 -1.498 -14.864 1.00 89.19 101 ALA A O 1
ATOM 812 N N . MET A 1 102 ? -6.988 -0.492 -16.636 1.00 87.50 102 MET A N 1
ATOM 813 C CA . MET A 1 102 ? -6.297 0.543 -15.863 1.00 87.50 102 MET A CA 1
ATOM 814 C C . MET A 1 102 ? -7.261 1.487 -15.139 1.00 87.50 102 MET A C 1
ATOM 816 O O . MET A 1 102 ? -7.021 1.824 -13.981 1.00 87.50 102 MET A O 1
ATOM 820 N N . ASN A 1 103 ? -8.377 1.871 -15.768 1.00 88.44 103 ASN A N 1
ATOM 821 C CA . ASN A 1 103 ? -9.396 2.700 -15.116 1.00 88.44 103 ASN A CA 1
ATOM 822 C C . ASN A 1 103 ? -10.066 1.978 -13.939 1.00 88.44 103 ASN A C 1
ATOM 824 O O . ASN A 1 103 ? -10.327 2.605 -12.915 1.00 88.44 103 ASN A O 1
ATOM 828 N N . ALA A 1 104 ? -10.324 0.673 -14.068 1.00 90.31 104 ALA A N 1
ATOM 829 C CA . ALA A 1 104 ? -10.869 -0.142 -12.982 1.00 90.31 104 ALA A CA 1
ATOM 830 C C . ALA A 1 104 ? -9.824 -0.438 -11.892 1.00 90.31 104 ALA A C 1
ATOM 832 O O . ALA A 1 104 ? -10.153 -0.505 -10.713 1.00 90.31 104 ALA A O 1
ATOM 833 N N . PHE A 1 105 ? -8.550 -0.570 -12.263 1.00 91.12 105 PHE A N 1
ATOM 834 C CA . PHE A 1 105 ? -7.478 -0.884 -11.323 1.00 91.12 105 PHE A CA 1
ATOM 835 C C . PHE A 1 105 ? -6.986 0.328 -10.534 1.00 91.12 105 PHE A C 1
ATOM 837 O O . PHE A 1 105 ? -6.540 0.167 -9.404 1.00 91.12 105 PHE A O 1
ATOM 844 N N . LEU A 1 106 ? -7.089 1.543 -11.078 1.00 89.94 106 LEU A N 1
ATOM 845 C CA . LEU A 1 106 ? -6.670 2.770 -10.398 1.00 89.94 106 LEU A CA 1
ATOM 846 C C . LEU A 1 106 ? -7.216 2.912 -8.960 1.00 89.94 106 LEU A C 1
ATOM 848 O O . LEU A 1 106 ? -6.408 3.149 -8.062 1.00 89.94 106 LEU A O 1
ATOM 852 N N . PRO A 1 107 ? -8.527 2.764 -8.677 1.00 89.81 107 PRO A N 1
ATOM 853 C CA . PRO A 1 107 ? -9.020 2.830 -7.300 1.00 89.81 107 PRO A CA 1
ATOM 854 C C . PRO A 1 107 ? -8.445 1.719 -6.409 1.00 89.81 107 PRO A C 1
ATOM 856 O O . PRO A 1 107 ? -8.163 1.984 -5.244 1.00 89.81 107 PRO A O 1
ATOM 859 N N . ILE A 1 108 ? -8.206 0.516 -6.947 1.00 91.31 108 ILE A N 1
ATOM 860 C CA . ILE A 1 108 ? -7.540 -0.581 -6.225 1.00 91.31 108 ILE A CA 1
ATOM 861 C C . ILE A 1 108 ? -6.113 -0.185 -5.870 1.00 91.31 108 ILE A C 1
ATOM 863 O O . ILE A 1 108 ? -5.718 -0.277 -4.712 1.00 91.31 108 ILE A O 1
ATOM 867 N N . PHE A 1 109 ? -5.356 0.299 -6.853 1.00 91.31 109 PHE A N 1
ATOM 868 C CA . PHE A 1 109 ? -3.993 0.769 -6.666 1.00 91.31 109 PHE A CA 1
ATOM 869 C C . PHE A 1 109 ? -3.920 1.838 -5.574 1.00 91.31 109 PHE A C 1
ATOM 871 O O . PHE A 1 109 ? -3.136 1.689 -4.646 1.00 91.31 109 PHE A O 1
ATOM 878 N N . LEU A 1 110 ? -4.761 2.874 -5.634 1.00 90.94 110 LEU A N 1
ATOM 879 C CA . LEU A 1 110 ? -4.764 3.942 -4.630 1.00 90.94 110 LEU A CA 1
ATOM 880 C C . LEU A 1 110 ? -5.138 3.429 -3.233 1.00 90.94 110 LEU A C 1
ATOM 882 O O . LEU A 1 110 ? -4.514 3.831 -2.251 1.00 90.94 110 LEU A O 1
ATOM 886 N N . ASP A 1 111 ? -6.098 2.507 -3.140 1.00 88.62 111 ASP A N 1
ATOM 887 C CA . ASP A 1 111 ? -6.512 1.895 -1.875 1.00 88.62 111 ASP A CA 1
ATOM 888 C C . ASP A 1 111 ? -5.361 1.144 -1.175 1.00 88.62 111 ASP A C 1
ATOM 890 O O . ASP A 1 111 ? -5.251 1.186 0.050 1.00 88.62 111 ASP A O 1
ATOM 894 N N . MET A 1 112 ? -4.420 0.558 -1.932 1.00 91.62 112 MET A N 1
ATOM 895 C CA . MET A 1 112 ? -3.240 -0.126 -1.369 1.00 91.62 112 MET A CA 1
ATOM 896 C C . MET A 1 112 ? -2.296 0.795 -0.578 1.00 91.62 112 MET A C 1
ATOM 898 O O . MET A 1 112 ? -1.512 0.304 0.239 1.00 91.62 112 MET A O 1
ATOM 902 N N . PHE A 1 113 ? -2.333 2.107 -0.826 1.00 92.25 113 PHE A N 1
ATOM 903 C CA . PHE A 1 113 ? -1.470 3.097 -0.161 1.00 92.25 113 PHE A CA 1
ATOM 904 C C . PHE A 1 113 ? -2.240 4.043 0.757 1.00 92.25 113 PHE A C 1
ATOM 906 O O . PHE A 1 113 ? -1.646 4.837 1.490 1.00 92.25 113 PHE A O 1
ATOM 913 N N . ASN A 1 114 ? -3.560 3.946 0.742 1.00 87.94 114 ASN A N 1
ATOM 914 C CA . ASN A 1 114 ? -4.440 4.863 1.426 1.00 87.94 114 ASN A CA 1
ATOM 915 C C . ASN A 1 114 ? -4.243 4.816 2.948 1.00 87.94 114 ASN A C 1
ATOM 917 O O . ASN A 1 114 ? -4.141 3.746 3.552 1.00 87.94 114 ASN A O 1
ATOM 921 N N . GLY A 1 115 ? -4.145 5.982 3.587 1.00 87.56 115 GLY A N 1
ATOM 922 C CA . GLY A 1 115 ? -3.831 6.088 5.016 1.00 87.56 115 GLY A CA 1
ATOM 923 C C . GLY A 1 115 ? -2.379 5.762 5.410 1.00 87.56 115 GLY A C 1
ATOM 924 O O . GLY A 1 115 ? -2.050 5.830 6.602 1.00 87.56 115 GLY A O 1
ATOM 925 N N . PHE A 1 116 ? -1.491 5.451 4.457 1.00 92.50 116 PHE A N 1
ATOM 926 C CA . PHE A 1 116 ? -0.066 5.246 4.716 1.00 92.50 116 PHE A CA 1
ATOM 927 C C . PHE A 1 116 ? 0.758 6.496 4.398 1.00 92.50 116 PHE A C 1
ATOM 929 O O . PHE A 1 116 ? 0.585 7.159 3.380 1.00 92.50 116 PHE A O 1
ATOM 936 N N . ASN A 1 117 ? 1.713 6.809 5.273 1.00 95.00 117 ASN A N 1
ATOM 937 C CA . ASN A 1 117 ? 2.708 7.854 5.052 1.00 95.00 117 ASN A CA 1
ATOM 938 C C . ASN A 1 117 ? 3.798 7.331 4.107 1.00 95.00 117 ASN A C 1
ATOM 940 O O . ASN A 1 117 ? 4.943 7.148 4.516 1.00 95.00 117 ASN A O 1
ATOM 944 N N . THR A 1 118 ? 3.446 6.996 2.870 1.00 96.19 118 THR A N 1
ATOM 945 C CA . THR A 1 118 ? 4.380 6.397 1.909 1.00 96.19 118 THR A CA 1
ATOM 946 C C . THR A 1 118 ? 5.448 7.418 1.508 1.00 96.19 118 THR A C 1
ATOM 948 O O . THR A 1 118 ? 5.134 8.505 1.022 1.00 96.19 118 THR A O 1
ATOM 951 N N . LYS A 1 119 ? 6.726 7.086 1.737 1.00 95.69 119 LYS A N 1
ATOM 952 C CA . LYS A 1 119 ? 7.875 7.936 1.366 1.00 95.69 119 LYS A CA 1
ATOM 953 C C . LYS A 1 119 ? 8.587 7.456 0.107 1.00 95.69 119 LYS A C 1
ATOM 955 O O . LYS A 1 119 ? 9.202 8.269 -0.578 1.00 95.69 119 LYS A O 1
ATOM 960 N N . THR A 1 120 ? 8.502 6.163 -0.196 1.00 96.38 120 THR A N 1
ATOM 961 C CA . THR A 1 120 ? 9.044 5.578 -1.425 1.00 96.38 120 THR A CA 1
ATOM 962 C C . THR A 1 120 ? 8.155 4.454 -1.938 1.00 96.38 120 THR A C 1
ATOM 964 O O . THR A 1 120 ? 7.463 3.815 -1.143 1.00 96.38 120 THR A O 1
ATOM 967 N N . ILE A 1 121 ? 8.196 4.211 -3.247 1.00 96.25 121 ILE A N 1
ATOM 968 C CA . ILE A 1 121 ? 7.625 3.020 -3.881 1.00 96.25 121 ILE A CA 1
ATOM 969 C C . ILE A 1 121 ? 8.724 2.380 -4.733 1.00 96.25 121 ILE A C 1
ATOM 971 O O . ILE A 1 121 ? 9.370 3.055 -5.535 1.00 96.25 121 ILE A O 1
ATOM 975 N N . THR A 1 122 ? 8.940 1.082 -4.542 1.00 96.19 122 THR A N 1
ATOM 976 C CA . THR A 1 122 ? 9.806 0.257 -5.390 1.00 96.19 122 THR A CA 1
ATOM 977 C C . THR A 1 122 ? 8.965 -0.819 -6.061 1.00 96.19 122 THR A C 1
ATOM 979 O O . THR A 1 122 ? 8.169 -1.474 -5.386 1.00 96.19 122 THR A O 1
ATOM 982 N N . PHE A 1 123 ? 9.169 -1.048 -7.355 1.00 92.19 123 PHE A N 1
ATOM 983 C CA . PHE A 1 123 ? 8.587 -2.190 -8.057 1.00 92.19 123 PHE A CA 1
ATOM 984 C C . PHE A 1 123 ? 9.576 -2.814 -9.037 1.00 92.19 123 PHE A C 1
ATOM 986 O O . PHE A 1 123 ? 10.517 -2.167 -9.485 1.00 92.19 123 PHE A O 1
ATOM 993 N N . GLU A 1 124 ? 9.357 -4.082 -9.370 1.00 93.88 124 GLU A N 1
ATOM 994 C CA . GLU A 1 124 ? 10.190 -4.820 -10.314 1.00 93.88 124 GLU A CA 1
ATOM 995 C C . GLU A 1 124 ? 9.434 -5.055 -11.624 1.00 93.88 124 GLU A C 1
ATOM 997 O O . GLU A 1 124 ? 8.371 -5.679 -11.624 1.00 93.88 124 GLU A O 1
ATOM 1002 N N . ALA A 1 125 ? 10.017 -4.651 -12.751 1.00 92.25 125 ALA A N 1
ATOM 1003 C CA . ALA A 1 125 ? 9.428 -4.851 -14.073 1.00 92.25 125 ALA A CA 1
ATOM 1004 C C . ALA A 1 125 ? 10.423 -5.380 -15.098 1.00 92.25 125 ALA A C 1
ATOM 1006 O O . ALA A 1 125 ? 11.639 -5.343 -14.905 1.00 92.25 125 ALA A O 1
ATOM 1007 N N . ASP A 1 126 ? 9.863 -5.883 -16.195 1.00 92.00 126 ASP A N 1
ATOM 1008 C CA . ASP A 1 126 ? 10.613 -6.192 -17.404 1.00 92.00 126 ASP A CA 1
ATOM 1009 C C . ASP A 1 126 ? 11.197 -4.906 -18.009 1.00 92.00 126 ASP A C 1
ATOM 1011 O O . ASP A 1 126 ? 10.508 -3.890 -18.111 1.00 92.00 126 ASP A O 1
ATOM 1015 N N . THR A 1 127 ? 12.461 -4.944 -18.419 1.00 92.88 127 THR A N 1
ATOM 1016 C CA . THR A 1 127 ? 13.180 -3.787 -18.963 1.00 92.88 127 THR A CA 1
ATOM 1017 C C . THR A 1 127 ? 12.663 -3.363 -20.335 1.00 92.88 127 THR A C 1
ATOM 1019 O O . THR A 1 127 ? 12.903 -2.227 -20.741 1.00 92.88 127 THR A O 1
ATOM 1022 N N . SER A 1 128 ? 11.905 -4.218 -21.033 1.00 90.69 128 SER A N 1
ATOM 1023 C CA . SER A 1 128 ? 11.155 -3.822 -22.235 1.00 90.69 128 SER A CA 1
ATOM 1024 C C . SER A 1 128 ? 10.079 -2.766 -21.946 1.00 90.69 128 SER A C 1
ATOM 1026 O O . SER A 1 128 ? 9.703 -2.016 -22.845 1.00 90.69 128 SER A O 1
ATOM 1028 N N . HIS A 1 129 ? 9.642 -2.632 -20.690 1.00 88.00 129 HIS A N 1
ATOM 1029 C CA . HIS A 1 129 ? 8.677 -1.627 -20.245 1.00 88.00 129 HIS A CA 1
ATOM 1030 C C . HIS A 1 129 ? 9.339 -0.368 -19.651 1.00 88.00 129 HIS A C 1
ATOM 1032 O O . HIS A 1 129 ? 8.677 0.395 -18.946 1.00 88.00 129 HIS A O 1
ATOM 1038 N N . ASP A 1 130 ? 10.628 -0.111 -19.908 1.00 89.06 130 ASP A N 1
ATOM 1039 C CA . ASP A 1 130 ? 11.348 1.029 -19.311 1.00 89.06 130 ASP A CA 1
ATOM 1040 C C . ASP A 1 130 ? 10.691 2.382 -19.612 1.00 89.06 130 ASP A C 1
ATOM 1042 O O . ASP A 1 130 ? 10.475 3.181 -18.702 1.00 89.06 130 ASP A O 1
ATOM 1046 N N . SER A 1 131 ? 10.320 2.612 -20.877 1.00 86.50 131 SER A N 1
ATOM 1047 C CA . SER A 1 131 ? 9.721 3.877 -21.320 1.00 86.50 131 SER A CA 1
ATOM 1048 C C . SER A 1 131 ? 8.428 4.177 -20.565 1.00 86.50 131 SER A C 1
ATOM 1050 O O . SER A 1 131 ? 8.313 5.224 -19.931 1.00 86.50 131 SER A O 1
ATOM 1052 N N . ILE A 1 132 ? 7.482 3.230 -20.576 1.00 84.38 132 ILE A N 1
ATOM 1053 C CA . ILE A 1 132 ? 6.196 3.382 -19.885 1.00 84.38 132 ILE A CA 1
ATOM 1054 C C . ILE A 1 132 ? 6.395 3.504 -18.371 1.00 84.38 132 ILE A C 1
ATOM 1056 O O . ILE A 1 132 ? 5.737 4.311 -17.724 1.00 84.38 132 ILE A O 1
ATOM 1060 N N . THR A 1 133 ? 7.354 2.773 -17.802 1.00 87.88 133 THR A N 1
ATOM 1061 C CA . THR A 1 133 ? 7.656 2.809 -16.366 1.00 87.88 133 THR A CA 1
ATOM 1062 C C . THR A 1 133 ? 8.165 4.179 -15.904 1.00 87.88 133 THR A C 1
ATOM 1064 O O . THR A 1 133 ? 7.773 4.681 -14.847 1.00 87.88 133 THR A O 1
ATOM 1067 N N . ARG A 1 134 ? 9.028 4.814 -16.699 1.00 86.00 134 ARG A N 1
ATOM 1068 C CA . ARG A 1 134 ? 9.507 6.172 -16.414 1.00 86.00 134 ARG A CA 1
ATOM 1069 C C . ARG A 1 134 ? 8.413 7.213 -16.618 1.00 86.00 134 ARG A C 1
ATOM 1071 O O . ARG A 1 134 ? 8.304 8.156 -15.835 1.00 86.00 134 ARG A O 1
ATOM 1078 N N . GLU A 1 135 ? 7.577 7.020 -17.633 1.00 83.69 135 GLU A N 1
ATOM 1079 C CA . GLU A 1 135 ? 6.455 7.905 -17.941 1.00 83.69 135 GLU A CA 1
ATOM 1080 C C . GLU A 1 135 ? 5.423 7.957 -16.804 1.00 83.69 135 GLU A C 1
ATOM 1082 O O . GLU A 1 135 ? 4.986 9.046 -16.426 1.00 83.69 135 GLU A O 1
ATOM 1087 N N . ILE A 1 136 ? 5.111 6.814 -16.178 1.00 81.69 136 ILE A N 1
ATOM 1088 C CA . ILE A 1 136 ? 4.199 6.750 -15.020 1.00 81.69 136 ILE A CA 1
ATOM 1089 C C . ILE A 1 136 ? 4.811 7.291 -13.715 1.00 81.69 136 ILE A C 1
ATOM 1091 O O . ILE A 1 136 ? 4.093 7.446 -12.730 1.00 81.69 136 ILE A O 1
ATOM 1095 N N . GLY A 1 137 ? 6.111 7.612 -13.691 1.00 85.44 137 GLY A N 1
ATOM 1096 C CA . GLY A 1 137 ? 6.732 8.390 -12.612 1.00 85.44 137 GLY A CA 1
ATOM 1097 C C . GLY A 1 137 ? 7.859 7.722 -11.835 1.00 85.44 137 GLY A C 1
ATOM 1098 O O . GLY A 1 137 ? 8.325 8.319 -10.867 1.00 85.44 137 GLY A O 1
ATOM 1099 N N . TYR A 1 138 ? 8.333 6.540 -12.234 1.00 88.94 138 TYR A N 1
ATOM 1100 C CA . TYR A 1 138 ? 9.527 5.959 -11.616 1.00 88.94 138 TYR A CA 1
ATOM 1101 C C . TYR A 1 138 ? 10.805 6.590 -12.174 1.00 88.94 138 TYR A C 1
ATOM 1103 O O . TYR A 1 138 ? 11.070 6.561 -13.376 1.00 88.94 138 TYR A O 1
ATOM 1111 N N . THR A 1 139 ? 11.604 7.183 -11.293 1.00 87.12 139 THR A N 1
ATOM 1112 C CA . THR A 1 139 ? 12.732 8.056 -11.650 1.00 87.12 139 THR A CA 1
ATOM 1113 C C . THR A 1 139 ? 14.053 7.291 -11.707 1.00 87.12 139 THR A C 1
ATOM 1115 O O . THR A 1 139 ? 14.873 7.507 -12.608 1.00 87.12 139 THR A O 1
ATOM 1118 N N . GLU A 1 140 ? 14.242 6.346 -10.788 1.00 90.38 140 GLU A N 1
ATOM 1119 C CA . GLU A 1 140 ? 15.468 5.568 -10.632 1.00 90.38 140 GLU A CA 1
ATOM 1120 C C . GLU A 1 140 ? 15.278 4.129 -11.136 1.00 90.38 140 GLU A C 1
ATOM 1122 O O . GLU A 1 140 ? 14.213 3.532 -10.968 1.00 90.38 140 GLU A O 1
ATOM 1127 N N . ARG A 1 141 ? 16.331 3.565 -11.742 1.00 92.50 141 ARG A N 1
ATOM 1128 C CA . ARG A 1 141 ? 16.382 2.182 -12.237 1.00 92.50 141 ARG A CA 1
ATOM 1129 C C . ARG A 1 141 ? 17.627 1.478 -11.705 1.00 92.50 141 ARG A C 1
ATOM 1131 O O . ARG A 1 141 ? 18.720 2.036 -11.752 1.00 92.50 141 ARG A O 1
ATOM 1138 N N . TYR A 1 142 ? 17.445 0.241 -11.261 1.00 93.19 142 TYR A N 1
ATOM 1139 C CA . TYR A 1 142 ? 18.467 -0.625 -10.690 1.00 93.19 142 TYR A CA 1
ATOM 1140 C C . TYR A 1 142 ? 18.457 -1.970 -11.416 1.00 93.19 142 TYR A C 1
ATOM 1142 O O . TYR A 1 142 ? 17.577 -2.807 -11.200 1.00 93.19 142 TYR A O 1
ATOM 1150 N N . ASP A 1 143 ? 19.430 -2.157 -12.302 1.00 91.19 143 ASP A N 1
ATOM 1151 C CA . ASP A 1 143 ? 19.540 -3.351 -13.134 1.00 91.19 143 ASP A CA 1
ATOM 1152 C C . ASP A 1 143 ? 20.028 -4.568 -12.351 1.00 91.19 143 ASP A C 1
ATOM 1154 O O . ASP A 1 143 ? 20.895 -4.483 -11.478 1.00 91.19 143 ASP A O 1
ATOM 1158 N N . HIS A 1 144 ? 19.499 -5.733 -12.711 1.00 88.75 144 HIS A N 1
ATOM 1159 C CA . HIS A 1 144 ? 20.042 -7.005 -12.254 1.00 88.75 144 HIS A CA 1
ATOM 1160 C C . HIS A 1 144 ? 21.341 -7.325 -12.990 1.00 88.75 144 HIS A C 1
ATOM 1162 O O . HIS A 1 144 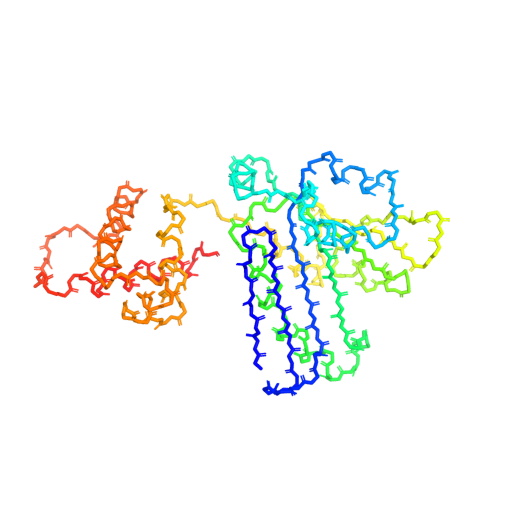? 21.541 -6.940 -14.138 1.00 88.75 144 HIS A O 1
ATOM 1168 N N . SER A 1 145 ? 22.205 -8.124 -12.360 1.00 81.19 145 SER A N 1
ATOM 1169 C CA . SER A 1 145 ? 23.408 -8.638 -13.025 1.00 81.19 145 SER A CA 1
ATOM 1170 C C . SER A 1 145 ? 23.095 -9.562 -14.209 1.00 81.19 145 SER A C 1
ATOM 1172 O O . SER A 1 145 ? 23.957 -9.789 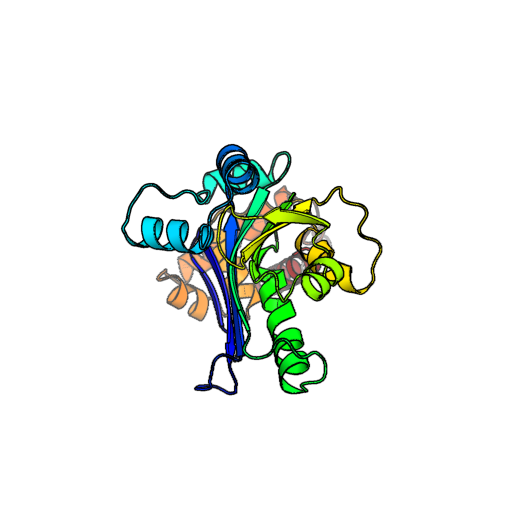-15.052 1.00 81.19 145 SER A O 1
ATOM 1174 N N . THR A 1 146 ? 21.880 -10.121 -14.260 1.00 77.56 146 THR A N 1
ATOM 1175 C CA . THR A 1 146 ? 21.413 -11.036 -15.307 1.00 77.56 146 THR A CA 1
ATOM 1176 C C . THR A 1 146 ? 19.910 -10.878 -15.547 1.00 77.56 146 THR A C 1
ATOM 1178 O O . THR A 1 146 ? 19.151 -10.577 -14.622 1.00 77.56 146 THR A O 1
ATOM 1181 N N . GLY A 1 147 ? 19.476 -11.147 -16.780 1.00 83.88 147 GLY A N 1
ATOM 1182 C CA . GLY A 1 147 ? 18.066 -11.150 -17.173 1.00 83.88 147 GLY A CA 1
ATOM 1183 C C . GLY A 1 147 ? 17.561 -9.811 -17.710 1.00 83.88 147 GLY A C 1
ATOM 1184 O O . GLY A 1 147 ? 18.317 -8.868 -17.912 1.00 83.88 147 GLY A O 1
ATOM 1185 N N . ASN A 1 148 ? 16.258 -9.758 -17.968 1.00 90.62 148 ASN A N 1
ATOM 1186 C CA . ASN A 1 148 ? 15.554 -8.624 -18.562 1.00 90.62 148 ASN A CA 1
ATOM 1187 C C . ASN A 1 148 ? 14.644 -7.920 -17.545 1.00 90.62 148 ASN A C 1
ATOM 1189 O O . ASN A 1 148 ? 13.581 -7.437 -17.905 1.00 90.62 148 ASN A O 1
ATOM 1193 N N . ARG A 1 149 ? 15.022 -7.897 -16.262 1.00 92.31 149 ARG A N 1
ATOM 1194 C CA . ARG A 1 149 ? 14.243 -7.241 -15.201 1.00 92.31 149 ARG A CA 1
ATOM 1195 C C . ARG A 1 149 ? 15.094 -6.233 -14.445 1.00 92.31 149 ARG A C 1
ATOM 1197 O O . ARG A 1 149 ? 16.299 -6.437 -14.297 1.00 92.31 149 ARG A O 1
ATOM 1204 N N . ALA A 1 150 ? 14.451 -5.185 -13.952 1.00 94.69 150 ALA A N 1
ATOM 1205 C CA . ALA A 1 150 ? 15.069 -4.166 -13.119 1.00 94.69 150 ALA A CA 1
ATOM 1206 C C . ALA A 1 150 ? 14.110 -3.719 -12.012 1.00 94.69 150 ALA A C 1
ATOM 1208 O O . ALA A 1 150 ? 12.886 -3.807 -12.157 1.00 94.69 150 ALA A O 1
ATOM 1209 N N . HIS A 1 151 ? 14.678 -3.217 -10.915 1.00 95.31 151 HIS A N 1
ATOM 1210 C CA . HIS A 1 151 ? 13.914 -2.483 -9.909 1.00 95.31 151 HIS A CA 1
ATOM 1211 C C . HIS A 1 151 ? 13.819 -1.021 -10.311 1.00 95.31 151 HIS A C 1
ATOM 1213 O O . HIS A 1 151 ? 14.816 -0.384 -10.643 1.00 95.31 151 HIS A O 1
ATOM 1219 N N . TYR A 1 152 ? 12.614 -0.492 -10.227 1.00 94.88 152 TYR A N 1
ATOM 1220 C CA . TYR A 1 152 ? 12.286 0.895 -10.469 1.00 94.88 152 TYR A CA 1
ATOM 1221 C C . TYR A 1 152 ? 11.838 1.526 -9.163 1.00 94.88 152 TYR A C 1
ATOM 1223 O O . TYR A 1 152 ? 11.102 0.917 -8.382 1.00 94.88 152 TYR A O 1
ATOM 1231 N N . HIS A 1 153 ? 12.311 2.737 -8.907 1.00 94.69 153 HIS A N 1
ATOM 1232 C CA . HIS A 1 153 ? 12.134 3.398 -7.626 1.00 94.69 153 HIS A CA 1
ATOM 1233 C C . HIS A 1 153 ? 11.723 4.852 -7.810 1.00 94.69 153 HIS A C 1
ATOM 1235 O O . HIS A 1 153 ? 12.120 5.518 -8.767 1.00 94.69 153 HIS A O 1
ATOM 1241 N N . VAL A 1 154 ? 10.909 5.324 -6.874 1.00 93.69 154 VAL A N 1
ATOM 1242 C CA . VAL A 1 154 ? 10.480 6.714 -6.779 1.00 93.69 154 VAL A CA 1
ATOM 1243 C C . VAL A 1 154 ? 10.348 7.110 -5.322 1.00 93.69 154 VAL A C 1
ATOM 1245 O O . VAL A 1 154 ? 9.852 6.344 -4.484 1.00 93.69 154 VAL A O 1
ATOM 1248 N N . ARG A 1 155 ? 10.788 8.328 -5.015 1.00 93.44 155 ARG A N 1
ATOM 1249 C CA . ARG A 1 155 ? 10.640 8.947 -3.700 1.00 93.44 155 ARG A CA 1
ATOM 1250 C C . ARG A 1 155 ? 9.594 10.039 -3.769 1.00 93.44 155 ARG A C 1
ATOM 1252 O O . ARG A 1 155 ? 9.467 10.748 -4.760 1.00 93.44 155 ARG A O 1
ATOM 1259 N N . ARG A 1 156 ? 8.911 10.261 -2.650 1.00 90.69 156 ARG A N 1
ATOM 1260 C CA . ARG A 1 156 ? 7.976 11.385 -2.510 1.00 90.69 156 ARG A CA 1
ATOM 1261 C C . ARG A 1 156 ? 8.646 12.743 -2.749 1.00 90.69 156 ARG A C 1
ATOM 1263 O O . ARG A 1 156 ? 7.982 13.682 -3.167 1.00 90.69 156 ARG A O 1
ATOM 1270 N N . SER A 1 157 ? 9.938 12.854 -2.438 1.00 88.06 157 SER A N 1
ATOM 1271 C CA . SER A 1 157 ? 10.738 14.065 -2.647 1.00 88.06 157 SER A CA 1
ATOM 1272 C C . SER A 1 157 ? 11.132 14.306 -4.102 1.00 88.06 157 SER A C 1
ATOM 1274 O O . SER A 1 157 ? 11.671 15.369 -4.391 1.00 88.06 157 SER A O 1
ATOM 1276 N N . ASP A 1 158 ? 10.928 13.335 -4.993 1.00 85.75 158 ASP A N 1
ATOM 1277 C CA . ASP A 1 158 ? 11.336 13.479 -6.383 1.00 85.75 158 ASP A CA 1
ATOM 1278 C C . ASP A 1 158 ? 10.401 14.466 -7.094 1.00 85.75 158 ASP A C 1
ATOM 1280 O O . ASP A 1 158 ? 9.170 14.380 -6.995 1.00 85.75 158 ASP A O 1
ATOM 1284 N N . GLU A 1 159 ? 10.986 15.418 -7.823 1.00 66.31 159 GLU A N 1
ATOM 1285 C CA . GLU A 1 159 ? 10.248 16.402 -8.614 1.00 66.31 159 GLU A CA 1
ATOM 1286 C C . GLU A 1 159 ? 9.579 15.721 -9.816 1.00 66.31 159 GLU A C 1
ATOM 1288 O O . GLU A 1 159 ? 10.120 15.630 -10.915 1.00 66.31 159 GLU A O 1
ATOM 1293 N N . THR A 1 160 ? 8.373 15.209 -9.586 1.00 65.12 160 THR A N 1
ATOM 1294 C CA . THR A 1 160 ? 7.527 14.576 -10.599 1.00 65.12 160 THR A CA 1
ATOM 1295 C C . THR A 1 160 ? 6.474 15.574 -11.082 1.00 65.12 160 THR A C 1
ATOM 1297 O O . THR A 1 160 ? 5.468 15.816 -10.414 1.00 65.12 160 THR A O 1
ATOM 1300 N N . ASN A 1 161 ? 6.724 16.207 -12.232 1.00 62.16 161 ASN A N 1
ATOM 1301 C CA . ASN A 1 161 ? 5.861 17.259 -12.792 1.00 62.16 161 ASN A CA 1
ATOM 1302 C C . ASN A 1 161 ? 5.038 16.797 -14.012 1.00 62.16 161 ASN A C 1
ATOM 1304 O O . ASN A 1 161 ? 4.280 17.586 -14.576 1.00 62.16 161 ASN A O 1
ATOM 1308 N N . GLY A 1 162 ? 5.160 15.531 -14.426 1.00 64.50 162 GLY A N 1
ATOM 1309 C CA . GLY A 1 162 ? 4.420 14.986 -15.568 1.00 64.50 162 GLY A CA 1
ATOM 1310 C C . GLY A 1 162 ? 2.961 14.643 -15.241 1.00 64.50 162 GLY A C 1
ATOM 1311 O O . GLY A 1 162 ? 2.656 14.138 -14.162 1.00 64.50 162 GLY A O 1
ATOM 1312 N N . PHE A 1 163 ? 2.049 14.851 -16.198 1.00 58.53 163 PHE A N 1
ATOM 1313 C CA . PHE A 1 163 ? 0.636 14.450 -16.080 1.00 58.53 163 PHE A CA 1
ATOM 1314 C C . PHE A 1 163 ? 0.473 12.937 -15.834 1.00 58.53 163 PHE A C 1
ATOM 1316 O O . PHE A 1 163 ? -0.312 12.526 -14.984 1.00 58.53 163 PHE A O 1
ATOM 1323 N N . HIS A 1 164 ? 1.282 12.108 -16.499 1.00 63.22 164 HIS A N 1
ATOM 1324 C CA . HIS A 1 164 ? 1.272 10.647 -16.334 1.00 63.22 164 HIS A CA 1
ATOM 1325 C C . HIS A 1 164 ? 1.828 10.176 -14.979 1.00 63.22 164 HIS A C 1
ATOM 1327 O O . HIS A 1 164 ? 1.551 9.061 -14.549 1.00 63.22 164 HIS A O 1
ATOM 1333 N N . GLN A 1 165 ? 2.524 11.054 -14.252 1.00 76.94 165 GLN A N 1
ATOM 1334 C CA . GLN A 1 165 ? 3.137 10.758 -12.954 1.00 76.94 165 GLN A CA 1
ATOM 1335 C C . GLN A 1 165 ? 2.172 10.990 -11.781 1.00 76.94 165 GLN A C 1
ATOM 1337 O O . GLN A 1 165 ? 2.481 10.666 -10.633 1.00 76.94 165 GLN A O 1
ATOM 1342 N N . GLN A 1 166 ? 0.980 11.538 -12.053 1.00 78.50 166 GLN A N 1
ATOM 1343 C CA . GLN A 1 166 ? -0.006 11.870 -11.023 1.00 78.50 166 GLN A CA 1
ATOM 1344 C C . GLN A 1 166 ? -0.496 10.637 -10.258 1.00 78.50 166 GLN A C 1
ATOM 1346 O O . GLN A 1 166 ? -0.750 10.743 -9.063 1.00 78.50 166 GLN A O 1
ATOM 1351 N N . MET A 1 167 ? -0.563 9.461 -10.894 1.00 82.69 167 MET A N 1
ATOM 1352 C CA . MET A 1 167 ? -0.980 8.217 -10.231 1.00 82.69 167 MET A CA 1
ATOM 1353 C C . MET A 1 167 ? -0.055 7.858 -9.057 1.00 82.69 167 MET A C 1
ATOM 1355 O O . MET A 1 167 ? -0.523 7.639 -7.940 1.00 82.69 167 MET A O 1
ATOM 1359 N N . ILE A 1 168 ? 1.261 7.860 -9.288 1.00 87.81 168 ILE A N 1
ATOM 1360 C CA . ILE A 1 168 ? 2.266 7.581 -8.253 1.00 87.81 168 ILE A CA 1
ATOM 1361 C C . ILE A 1 168 ? 2.239 8.653 -7.162 1.00 87.81 168 ILE A C 1
ATOM 1363 O O . ILE A 1 168 ? 2.323 8.334 -5.977 1.00 87.81 168 ILE A O 1
ATOM 1367 N N . ARG A 1 169 ? 2.049 9.924 -7.537 1.00 86.75 169 ARG A N 1
ATOM 1368 C CA . ARG A 1 169 ? 1.923 11.016 -6.560 1.00 86.75 169 ARG A CA 1
ATOM 1369 C C . ARG A 1 169 ? 0.695 10.846 -5.675 1.00 86.75 169 ARG A C 1
ATOM 1371 O O . ARG A 1 169 ? 0.807 11.011 -4.465 1.00 86.75 169 ARG A O 1
ATOM 1378 N N . MET A 1 170 ? -0.450 10.482 -6.253 1.00 88.50 170 MET A N 1
ATOM 1379 C CA . MET A 1 170 ? -1.684 10.221 -5.508 1.00 88.50 170 MET A CA 1
ATOM 1380 C C . MET A 1 170 ? -1.504 9.083 -4.496 1.00 88.50 170 MET A C 1
ATOM 1382 O O . MET A 1 170 ? -1.946 9.228 -3.361 1.00 88.50 170 MET A O 1
ATOM 1386 N N . ALA A 1 171 ? -0.774 8.019 -4.847 1.00 90.62 171 ALA A N 1
ATOM 1387 C CA . ALA A 1 171 ? -0.421 6.936 -3.920 1.00 90.62 171 ALA A CA 1
ATOM 1388 C C . ALA A 1 171 ? 0.512 7.364 -2.765 1.00 90.62 171 ALA A C 1
ATOM 1390 O O . ALA A 1 171 ? 0.684 6.629 -1.795 1.00 90.62 171 ALA A O 1
ATOM 1391 N N . MET A 1 172 ? 1.124 8.548 -2.836 1.00 91.56 172 MET A N 1
ATOM 1392 C CA . MET A 1 172 ? 1.982 9.099 -1.780 1.00 91.56 172 MET A CA 1
ATOM 1393 C C . MET A 1 172 ? 1.340 10.268 -1.021 1.00 91.56 172 MET A C 1
ATOM 1395 O O . MET A 1 172 ? 1.969 10.832 -0.116 1.00 91.56 172 MET A O 1
ATOM 1399 N N . VAL A 1 173 ? 0.105 10.653 -1.367 1.00 89.06 173 VAL A N 1
ATOM 1400 C CA . VAL A 1 173 ? -0.636 11.672 -0.619 1.00 89.06 173 VAL A CA 1
ATOM 1401 C C . VAL A 1 173 ? -0.959 11.114 0.758 1.00 89.06 173 VAL A C 1
ATOM 1403 O O . VAL A 1 173 ? -1.661 10.120 0.898 1.00 89.06 173 VAL A O 1
ATOM 1406 N N . TYR A 1 174 ? -0.463 11.791 1.791 1.00 88.81 174 TYR A N 1
ATOM 1407 C CA . TYR A 1 174 ? -0.684 11.389 3.171 1.00 88.81 174 TYR A CA 1
ATOM 1408 C C . TYR A 1 174 ? -1.391 12.484 3.956 1.00 88.81 174 TYR A C 1
ATOM 1410 O O . TYR A 1 174 ? -0.894 13.606 4.090 1.00 88.81 174 TYR A O 1
ATOM 1418 N N . ARG A 1 175 ? -2.534 12.125 4.542 1.00 84.19 175 ARG A N 1
ATOM 1419 C CA . ARG A 1 175 ? -3.225 12.934 5.543 1.00 84.19 175 ARG A CA 1
ATOM 1420 C C . ARG A 1 175 ? -3.026 12.293 6.905 1.00 84.19 175 ARG A C 1
ATOM 1422 O O . ARG A 1 175 ? -3.412 11.153 7.139 1.00 84.19 175 ARG A O 1
ATOM 1429 N N . ARG A 1 176 ? -2.414 13.037 7.826 1.00 83.44 176 ARG A N 1
ATOM 1430 C CA . ARG A 1 176 ? -2.129 12.531 9.172 1.00 83.44 176 ARG A CA 1
ATOM 1431 C C . ARG A 1 176 ? -3.436 12.133 9.882 1.00 83.44 176 ARG A C 1
ATOM 1433 O O . ARG A 1 176 ? -4.287 13.008 10.067 1.00 83.44 176 ARG A O 1
ATOM 1440 N N . PRO A 1 177 ? -3.580 10.881 10.365 1.00 82.38 177 PRO A N 1
ATOM 1441 C CA . PRO A 1 177 ? -4.764 10.458 11.101 1.00 82.38 177 PRO A CA 1
ATOM 1442 C C . PRO A 1 177 ? -4.979 11.318 12.348 1.00 82.38 177 PRO A C 1
ATOM 1444 O O . PRO A 1 177 ? -4.085 11.457 13.189 1.00 82.38 177 PRO A O 1
ATOM 1447 N N . ARG A 1 178 ? -6.176 11.898 12.470 1.00 82.81 178 ARG A N 1
ATOM 1448 C CA . ARG A 1 178 ? -6.568 12.727 13.623 1.00 82.81 178 ARG A CA 1
ATOM 1449 C C . ARG A 1 178 ? -7.258 11.909 14.707 1.00 82.81 178 ARG A C 1
ATOM 1451 O O . ARG A 1 178 ? -7.042 12.153 15.888 1.00 82.81 178 ARG A O 1
ATOM 1458 N N . MET A 1 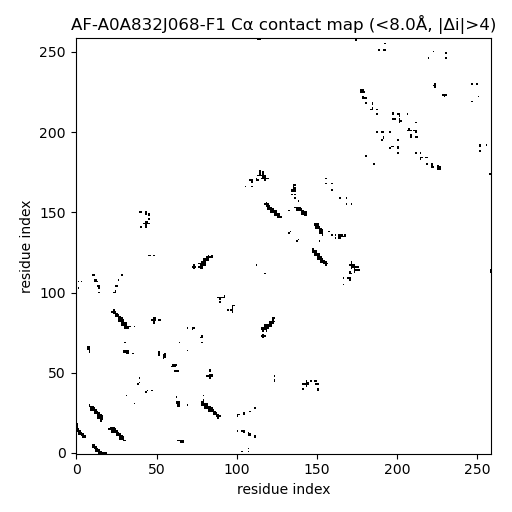179 ? -8.058 10.926 14.302 1.00 84.19 179 MET A N 1
ATOM 1459 C CA . MET A 1 179 ? -8.815 10.058 15.201 1.00 84.19 179 MET A CA 1
ATOM 1460 C C . MET A 1 179 ? -8.032 8.769 15.452 1.00 84.19 179 MET A C 1
ATOM 1462 O O . MET A 1 179 ? -7.589 8.102 14.519 1.00 84.19 179 MET A O 1
ATOM 1466 N N . ARG A 1 180 ? -7.817 8.437 16.726 1.00 83.81 180 ARG A N 1
ATOM 1467 C CA . ARG A 1 180 ? -6.942 7.337 17.157 1.00 83.81 180 ARG A CA 1
ATOM 1468 C C . ARG A 1 180 ? -7.734 6.056 17.401 1.00 83.81 180 ARG A C 1
ATOM 1470 O O . ARG A 1 180 ? -7.765 5.548 18.514 1.00 83.81 180 ARG A O 1
ATOM 1477 N N . PHE A 1 181 ? -8.377 5.547 16.357 1.00 88.56 181 PHE A N 1
ATOM 1478 C CA . PHE A 1 181 ? -9.146 4.310 16.457 1.00 88.56 181 PHE A CA 1
ATOM 1479 C C . PHE A 1 181 ? -8.242 3.093 16.684 1.00 88.56 181 PHE A C 1
ATOM 1481 O O . PHE A 1 181 ? -7.211 2.938 16.023 1.00 88.56 181 PHE A O 1
ATOM 1488 N N . SER A 1 182 ? -8.660 2.200 17.577 1.00 88.56 182 SER A N 1
ATOM 1489 C CA . SER A 1 182 ? -8.088 0.863 17.740 1.00 88.56 182 SER A CA 1
ATOM 1490 C C . SER A 1 182 ? -8.273 0.017 16.473 1.00 88.56 182 SER A C 1
ATOM 1492 O O . SER A 1 182 ? -9.102 0.319 15.614 1.00 88.56 182 SER A O 1
ATOM 1494 N N . LEU A 1 183 ? -7.535 -1.092 16.350 1.00 83.81 183 LEU A N 1
ATOM 1495 C CA . LEU A 1 183 ? -7.656 -1.982 15.186 1.00 83.81 183 LEU A CA 1
ATOM 1496 C C . LEU A 1 183 ? -9.078 -2.528 15.003 1.00 83.81 183 LEU A C 1
ATOM 1498 O O . LEU A 1 183 ? -9.543 -2.669 13.872 1.00 83.81 183 LEU A O 1
ATOM 1502 N N . PHE A 1 184 ? -9.777 -2.823 16.100 1.00 89.81 184 PHE A N 1
ATOM 1503 C CA . PHE A 1 184 ? -11.151 -3.313 16.046 1.00 89.81 184 PHE A CA 1
ATOM 1504 C C . PHE A 1 184 ? -12.127 -2.216 15.598 1.00 89.81 184 PHE A C 1
ATOM 1506 O O . PHE A 1 184 ? -12.945 -2.443 14.707 1.00 89.81 184 PHE A O 1
ATOM 1513 N N . GLU A 1 185 ? -11.965 -0.996 16.113 1.00 92.94 185 GLU A N 1
ATOM 1514 C CA . GLU A 1 185 ? -12.730 0.173 15.666 1.00 92.94 185 GLU A CA 1
ATOM 1515 C C . GLU A 1 185 ? -12.506 0.456 14.174 1.00 92.94 185 GLU A C 1
ATOM 1517 O O . GLU A 1 185 ? -13.464 0.665 13.434 1.00 92.94 185 GLU A O 1
ATOM 1522 N N . GLN A 1 186 ? -11.263 0.367 13.688 1.00 88.81 186 GLN A N 1
ATOM 1523 C CA . GLN A 1 186 ? -10.944 0.516 12.263 1.00 88.81 186 GLN A CA 1
ATOM 1524 C C . GLN A 1 186 ? -11.594 -0.568 11.389 1.00 88.81 186 GLN A C 1
ATOM 1526 O O . GLN A 1 186 ? -11.989 -0.289 10.255 1.00 88.81 186 GLN A O 1
ATOM 1531 N N . LYS A 1 187 ? -11.706 -1.814 11.875 1.00 88.94 187 LYS A N 1
ATOM 1532 C CA . LYS A 1 187 ? -12.425 -2.889 11.163 1.00 88.94 187 LYS A CA 1
ATOM 1533 C C . LYS A 1 187 ? -13.915 -2.563 11.035 1.00 88.94 187 LYS A C 1
ATOM 1535 O O . LYS A 1 187 ? -14.460 -2.667 9.937 1.00 88.94 187 LYS A O 1
ATOM 1540 N N . ILE A 1 188 ? -14.546 -2.101 12.117 1.00 93.38 188 ILE A N 1
ATOM 1541 C CA . ILE A 1 188 ? -15.952 -1.667 12.101 1.00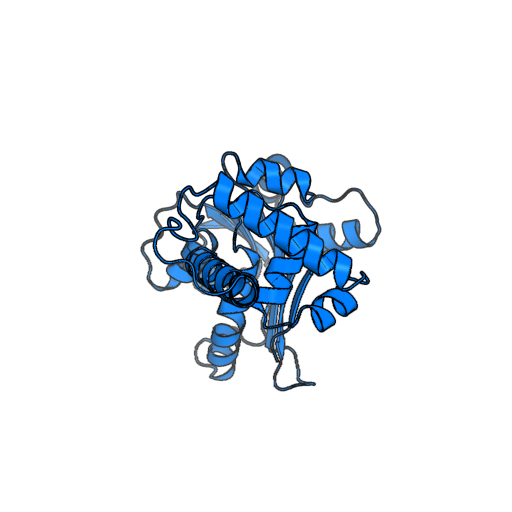 93.38 188 ILE A CA 1
ATOM 1542 C C . ILE A 1 188 ? -16.146 -0.466 11.171 1.00 93.38 188 ILE A C 1
ATOM 1544 O O . ILE A 1 188 ? -17.060 -0.487 10.348 1.00 93.38 188 ILE A O 1
ATOM 1548 N N . MET A 1 189 ? -15.264 0.537 11.226 1.00 91.12 189 MET A N 1
ATOM 1549 C CA . MET A 1 189 ? -15.350 1.715 10.356 1.00 91.12 189 MET A CA 1
ATOM 1550 C C . MET A 1 189 ? -15.232 1.361 8.875 1.00 91.12 189 MET A C 1
ATOM 1552 O O . MET A 1 189 ? -16.050 1.825 8.086 1.00 91.12 189 MET A O 1
ATOM 1556 N N . ARG A 1 190 ? -14.282 0.501 8.489 1.00 88.50 190 ARG A N 1
ATOM 1557 C CA . ARG A 1 190 ? -14.150 0.037 7.096 1.00 88.50 190 ARG A CA 1
ATOM 1558 C C . ARG A 1 190 ? -15.395 -0.699 6.615 1.00 88.50 190 ARG A C 1
ATOM 1560 O O . ARG A 1 190 ? -15.911 -0.405 5.541 1.00 88.50 190 ARG A O 1
ATOM 1567 N N . ALA A 1 191 ? -15.925 -1.608 7.431 1.00 89.88 191 ALA A N 1
ATOM 1568 C CA . ALA A 1 191 ? -17.139 -2.334 7.084 1.00 89.88 191 ALA A CA 1
ATOM 1569 C C . ALA A 1 191 ? -18.358 -1.394 6.963 1.00 89.88 191 ALA A C 1
ATOM 1571 O O . ALA A 1 191 ? -19.153 -1.531 6.035 1.00 89.88 191 ALA A O 1
ATOM 1572 N N . ALA A 1 192 ? -18.466 -0.395 7.841 1.00 92.81 192 ALA A N 1
ATOM 1573 C CA . ALA A 1 192 ? -19.514 0.620 7.788 1.00 92.81 192 ALA A CA 1
ATOM 1574 C C . ALA A 1 192 ? -19.386 1.565 6.580 1.00 92.81 192 ALA A C 1
ATOM 1576 O O . ALA A 1 192 ? -20.403 1.951 6.003 1.00 92.81 192 ALA A O 1
ATOM 1577 N N . LEU A 1 193 ? -18.161 1.932 6.186 1.00 89.88 193 LEU A N 1
ATOM 1578 C CA . LEU A 1 193 ? -17.881 2.736 4.990 1.00 89.88 193 LEU A CA 1
ATOM 1579 C C . LEU A 1 193 ? -18.316 2.025 3.706 1.00 89.88 193 LEU A C 1
ATOM 1581 O O . LEU A 1 193 ? -18.849 2.691 2.816 1.00 89.88 193 LEU A O 1
ATOM 1585 N N . ALA A 1 194 ? -18.176 0.695 3.675 1.00 86.88 194 ALA A N 1
ATOM 1586 C CA . ALA A 1 194 ? -18.676 -0.190 2.623 1.00 86.88 194 ALA A CA 1
ATOM 1587 C C . ALA A 1 194 ? -20.209 -0.382 2.641 1.00 86.88 194 ALA A C 1
ATOM 1589 O O . ALA A 1 194 ? -20.736 -1.220 1.919 1.00 86.88 194 ALA A O 1
ATOM 1590 N N . GLY A 1 195 ? -20.941 0.365 3.477 1.00 90.19 195 GLY A N 1
ATOM 1591 C CA . GLY A 1 195 ? -22.405 0.353 3.510 1.00 90.19 195 GLY A CA 1
ATOM 1592 C C . GLY A 1 195 ? -23.031 -0.749 4.367 1.00 90.19 195 GLY A C 1
ATOM 1593 O O . GLY A 1 195 ? -24.254 -0.815 4.439 1.00 90.19 195 GLY A O 1
ATOM 1594 N N . ARG A 1 196 ? -22.232 -1.573 5.060 1.00 93.25 196 ARG A N 1
ATOM 1595 C CA . ARG A 1 196 ? -22.753 -2.676 5.883 1.00 93.25 196 ARG A CA 1
ATOM 1596 C C . ARG A 1 196 ? -23.494 -2.174 7.125 1.00 93.25 196 ARG A C 1
ATOM 1598 O O . ARG A 1 196 ? -23.055 -1.251 7.820 1.00 93.25 196 ARG A O 1
ATOM 1605 N N . THR A 1 197 ? -24.603 -2.822 7.444 1.00 93.56 197 THR A N 1
ATOM 1606 C CA . THR A 1 197 ? -25.379 -2.658 8.678 1.00 93.56 197 THR A CA 1
ATOM 1607 C C . THR A 1 197 ? -24.642 -3.245 9.885 1.00 93.56 197 THR A C 1
ATOM 1609 O O . THR A 1 197 ? -23.752 -4.076 9.744 1.00 93.56 197 THR A O 1
ATOM 1612 N N . ASP A 1 198 ? -25.031 -2.871 11.107 1.00 94.38 198 ASP A N 1
ATOM 1613 C CA . ASP A 1 198 ? -24.403 -3.425 12.322 1.00 94.38 198 ASP A CA 1
ATOM 1614 C C . ASP A 1 198 ? -24.561 -4.948 12.440 1.00 94.38 198 ASP A C 1
ATOM 1616 O O . ASP A 1 198 ? -23.720 -5.604 13.047 1.00 94.38 198 ASP A O 1
ATOM 1620 N N . GLN A 1 199 ? -25.630 -5.5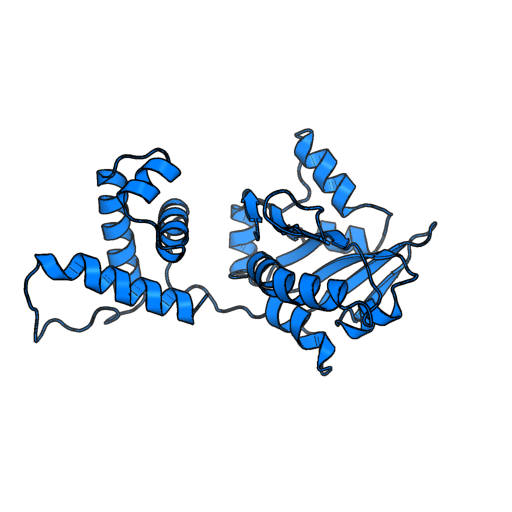09 11.868 1.00 95.25 199 GLN A N 1
ATOM 1621 C CA . GLN A 1 199 ? -25.851 -6.953 11.839 1.00 95.25 199 GLN A CA 1
ATOM 1622 C C . GLN A 1 199 ? -24.886 -7.646 10.873 1.00 95.25 199 GLN A C 1
ATOM 1624 O O . GLN A 1 199 ? -24.280 -8.649 11.235 1.00 95.25 199 GLN A O 1
ATOM 1629 N N . GLU A 1 200 ? -24.696 -7.089 9.677 1.00 96.12 200 GLU A N 1
ATOM 1630 C CA . GLU A 1 200 ? -23.727 -7.608 8.705 1.00 96.12 200 GLU A CA 1
ATOM 1631 C C . GLU A 1 200 ? -22.290 -7.449 9.206 1.00 96.12 200 GLU A C 1
ATOM 1633 O O . GLU A 1 200 ? -21.474 -8.341 9.009 1.00 96.12 200 GLU A O 1
ATOM 1638 N N . ILE A 1 201 ? -21.978 -6.346 9.895 1.00 95.38 201 ILE A N 1
ATOM 1639 C CA . ILE A 1 201 ? -20.669 -6.132 10.528 1.00 95.38 201 ILE A CA 1
ATOM 1640 C C . ILE A 1 201 ? -20.425 -7.169 11.628 1.00 95.38 201 ILE A C 1
ATOM 1642 O O . ILE A 1 201 ? -19.336 -7.732 11.696 1.00 95.38 201 ILE A O 1
ATOM 1646 N N . ALA A 1 202 ? -21.423 -7.424 12.479 1.00 96.31 202 ALA A N 1
ATOM 1647 C CA . ALA A 1 202 ? -21.336 -8.428 13.536 1.00 96.31 202 ALA A CA 1
ATOM 1648 C C . ALA A 1 202 ? -21.057 -9.825 12.961 1.00 96.31 202 ALA A C 1
ATOM 1650 O O . ALA A 1 202 ? -20.129 -10.491 13.409 1.00 96.31 202 ALA A O 1
ATOM 1651 N N . ALA A 1 203 ? -21.798 -10.218 11.920 1.00 94.69 203 ALA A N 1
ATOM 1652 C CA . ALA A 1 203 ? -21.586 -11.484 11.223 1.00 94.69 203 ALA A CA 1
ATOM 1653 C C . ALA A 1 203 ? -20.209 -11.552 10.540 1.00 94.69 203 ALA A C 1
ATOM 1655 O O . ALA A 1 203 ? -19.510 -12.550 10.666 1.00 94.69 203 ALA A O 1
ATOM 1656 N N . LEU A 1 204 ? -19.791 -10.480 9.858 1.00 92.50 204 LEU A N 1
ATOM 1657 C CA . LEU A 1 204 ? -18.501 -10.407 9.164 1.00 92.50 204 LEU A CA 1
ATOM 1658 C C . LEU A 1 204 ? -17.306 -10.539 10.115 1.00 92.50 204 LEU A C 1
ATOM 1660 O O . LEU A 1 204 ? -16.286 -11.113 9.746 1.00 92.50 204 LEU A O 1
ATOM 1664 N N . LEU A 1 205 ? -17.403 -9.939 11.301 1.00 92.44 205 LEU A N 1
ATOM 1665 C CA . LEU A 1 205 ? -16.316 -9.906 12.279 1.00 92.44 205 LEU A CA 1
ATOM 1666 C C . LEU A 1 205 ? -16.406 -11.027 13.321 1.00 92.44 205 LEU A C 1
ATOM 1668 O O . LEU A 1 205 ? -15.561 -11.051 14.212 1.00 92.44 205 LEU A O 1
ATOM 1672 N N . ASP A 1 206 ? -17.400 -11.913 13.210 1.00 95.75 206 ASP A N 1
ATOM 1673 C CA . ASP A 1 206 ? -17.701 -12.986 14.166 1.00 95.75 206 ASP A CA 1
ATOM 1674 C C . ASP A 1 206 ? -17.815 -12.482 15.620 1.00 95.75 206 ASP A C 1
ATOM 1676 O O . ASP A 1 206 ? -17.155 -12.944 16.549 1.00 95.75 206 ASP A O 1
ATOM 1680 N N . VAL A 1 207 ? -18.637 -11.446 15.817 1.00 96.56 207 VAL A N 1
ATOM 1681 C CA . VAL A 1 207 ? -18.891 -10.828 17.128 1.00 96.56 207 VAL A CA 1
ATOM 1682 C C . VAL A 1 207 ? -20.380 -10.604 17.356 1.00 96.56 207 VAL A C 1
ATOM 1684 O O . VAL A 1 207 ? -21.186 -10.582 16.429 1.00 96.56 207 VAL A O 1
ATOM 1687 N N . SER A 1 208 ? -20.778 -10.367 18.606 1.00 96.44 208 SER A N 1
ATOM 1688 C CA . SER A 1 208 ? -22.165 -10.011 18.901 1.00 96.44 208 SER A CA 1
ATOM 1689 C C . SER A 1 208 ? -22.519 -8.613 18.373 1.00 96.44 208 SER A C 1
ATOM 1691 O O . SER A 1 208 ? -21.702 -7.689 18.354 1.00 96.44 208 SER A O 1
ATOM 1693 N N . ARG A 1 209 ? -23.792 -8.406 18.013 1.00 95.31 209 ARG A N 1
ATOM 1694 C CA . ARG A 1 209 ? -24.310 -7.075 17.643 1.00 95.31 209 ARG A CA 1
ATOM 1695 C C . ARG A 1 209 ? -24.107 -6.044 18.758 1.00 95.31 209 ARG A C 1
ATOM 1697 O O . ARG A 1 209 ? -23.895 -4.864 18.484 1.00 95.31 209 ARG A O 1
ATOM 1704 N N . ASP A 1 210 ? -24.160 -6.476 20.013 1.00 94.38 210 ASP A N 1
ATOM 1705 C CA . ASP A 1 210 ? -23.920 -5.594 21.152 1.00 94.38 210 ASP A CA 1
ATOM 1706 C C . ASP A 1 210 ? -22.442 -5.208 21.292 1.00 94.38 210 ASP A C 1
ATOM 1708 O O . ASP A 1 210 ? -22.161 -4.061 21.642 1.00 94.38 210 ASP A O 1
ATOM 1712 N N . ALA A 1 211 ? -21.500 -6.078 20.905 1.00 94.00 211 ALA A N 1
ATOM 1713 C CA . ALA A 1 211 ? -20.090 -5.706 20.779 1.00 94.00 211 ALA A CA 1
ATOM 1714 C C . ALA A 1 211 ? -19.888 -4.618 19.709 1.00 94.00 211 ALA A C 1
ATOM 1716 O O . ALA A 1 211 ? -19.172 -3.646 19.951 1.00 94.00 211 ALA A O 1
ATOM 1717 N N . VAL A 1 212 ? -20.585 -4.712 18.567 1.00 95.81 212 VAL A N 1
ATOM 1718 C CA . VAL A 1 212 ? -20.568 -3.662 17.528 1.00 95.81 212 VAL A CA 1
ATOM 1719 C C . VAL A 1 212 ? -21.114 -2.337 18.071 1.00 95.81 212 VAL A C 1
ATOM 1721 O O . VAL A 1 212 ? -20.476 -1.296 17.914 1.00 95.81 212 VAL A O 1
ATOM 1724 N N . LYS A 1 213 ? -22.250 -2.352 18.783 1.00 93.06 213 LYS A N 1
ATOM 1725 C CA . LYS A 1 213 ? -22.807 -1.142 19.421 1.00 93.06 213 LYS A CA 1
ATOM 1726 C C . LYS A 1 213 ? -21.862 -0.538 20.460 1.00 93.06 213 LYS A C 1
ATOM 1728 O O . LYS A 1 213 ? -21.731 0.683 20.520 1.00 93.06 213 LYS A O 1
ATOM 1733 N N . GLN A 1 214 ? -21.229 -1.367 21.289 1.00 93.25 214 GLN A N 1
ATOM 1734 C CA . GLN A 1 214 ? -20.267 -0.899 22.284 1.00 93.25 214 GLN A CA 1
ATOM 1735 C C . GLN A 1 214 ? -19.050 -0.266 21.607 1.00 93.25 214 GLN A C 1
ATOM 1737 O O . GLN A 1 214 ? -18.598 0.797 22.028 1.00 93.25 214 GLN A O 1
ATOM 1742 N N . CYS A 1 215 ? -18.574 -0.863 20.516 1.00 94.56 215 CYS A N 1
ATOM 1743 C CA . CYS A 1 215 ? -17.485 -0.300 19.734 1.00 94.56 215 CYS A CA 1
ATOM 1744 C C . CYS A 1 215 ? -17.855 1.052 19.111 1.00 94.56 215 CYS A C 1
ATOM 1746 O O . CYS A 1 215 ? -17.051 1.978 19.156 1.00 94.56 215 CYS A O 1
ATOM 1748 N N . TRP A 1 216 ? -19.080 1.215 18.598 1.00 94.38 216 TRP A N 1
ATOM 1749 C CA . TRP A 1 216 ? -19.561 2.515 18.115 1.00 94.38 216 TRP A CA 1
ATOM 1750 C C . TRP A 1 216 ? -19.520 3.599 19.193 1.00 94.38 216 TRP A C 1
ATOM 1752 O O . TRP A 1 216 ? -19.179 4.741 18.894 1.00 94.38 216 TRP A O 1
ATOM 1762 N N . ARG A 1 217 ? -19.829 3.260 20.452 1.00 90.88 217 ARG A N 1
ATOM 1763 C CA . ARG A 1 217 ? -19.702 4.213 21.567 1.00 90.88 217 ARG A CA 1
ATOM 1764 C C . ARG A 1 217 ? -18.251 4.661 21.745 1.00 90.88 217 ARG A C 1
ATOM 1766 O O . ARG A 1 217 ? -18.028 5.862 21.834 1.00 90.88 217 ARG A O 1
ATOM 1773 N N . GLY A 1 218 ? -17.295 3.727 21.728 1.00 90.62 218 GLY A N 1
ATOM 1774 C CA . GLY A 1 218 ? -15.857 4.035 21.778 1.00 90.62 218 GLY A CA 1
ATOM 1775 C C . GLY A 1 218 ? -15.414 4.949 20.635 1.00 90.62 218 GLY A C 1
ATOM 1776 O O . GLY A 1 218 ? -14.834 6.006 20.875 1.00 90.62 218 GLY A O 1
ATOM 1777 N N . ILE A 1 219 ? -15.828 4.625 19.408 1.00 92.62 219 ILE A N 1
ATOM 1778 C CA . ILE A 1 219 ? -15.573 5.429 18.207 1.00 92.62 219 ILE A CA 1
ATOM 1779 C C . ILE A 1 219 ? -16.081 6.868 18.377 1.00 92.62 219 ILE A C 1
ATOM 1781 O O . ILE A 1 219 ? -15.357 7.819 18.079 1.00 92.62 219 ILE A O 1
ATOM 1785 N N . TYR A 1 220 ? -17.315 7.053 18.860 1.00 91.19 220 TYR A N 1
ATOM 1786 C CA . TYR A 1 220 ? -17.871 8.391 19.074 1.00 91.19 220 TYR A CA 1
ATOM 1787 C C . TYR A 1 220 ? -17.144 9.159 20.174 1.00 91.19 220 TYR A C 1
ATOM 1789 O O . TYR A 1 220 ? -16.942 10.363 20.024 1.00 91.19 220 TYR A O 1
ATOM 1797 N N . THR A 1 221 ? -16.745 8.484 21.251 1.00 88.69 221 THR A N 1
ATOM 1798 C CA . THR A 1 221 ? -15.940 9.088 22.317 1.00 88.69 221 THR A CA 1
ATOM 1799 C C . THR A 1 221 ? -14.599 9.567 21.765 1.00 88.69 221 THR A C 1
ATOM 1801 O O . THR A 1 221 ? -14.306 10.756 21.853 1.00 88.69 221 THR A O 1
ATOM 1804 N N . HIS A 1 222 ? -13.850 8.702 21.072 1.00 88.56 222 HIS A N 1
ATOM 1805 C CA . HIS A 1 222 ? -12.570 9.067 20.459 1.00 88.56 222 HIS A CA 1
ATOM 1806 C C . HIS A 1 222 ? -12.701 10.219 19.452 1.00 88.56 222 HIS A C 1
ATOM 1808 O O . HIS A 1 222 ? -11.855 11.112 19.418 1.00 88.56 222 HIS A O 1
ATOM 1814 N N . ALA A 1 223 ? -13.758 10.232 18.634 1.00 89.31 223 ALA A N 1
ATOM 1815 C CA . ALA A 1 223 ? -13.996 11.320 17.687 1.00 89.31 223 ALA A CA 1
ATOM 1816 C C . ALA A 1 223 ? -14.261 12.660 18.399 1.00 89.31 223 ALA A C 1
ATOM 1818 O O . ALA A 1 223 ? -13.715 13.683 17.989 1.00 89.31 223 ALA A O 1
ATOM 1819 N N . ALA A 1 224 ? -15.057 12.653 19.474 1.00 87.44 224 ALA A N 1
ATOM 1820 C CA . ALA A 1 224 ? -15.375 13.852 20.249 1.00 87.44 224 ALA A CA 1
ATOM 1821 C C . ALA A 1 224 ? -14.175 14.385 21.053 1.00 87.44 224 ALA A C 1
ATOM 1823 O O . ALA A 1 224 ? -14.009 15.598 21.162 1.00 87.44 224 ALA A O 1
ATOM 1824 N N . GLU A 1 225 ? -13.336 13.495 21.588 1.00 87.00 225 GLU A N 1
ATOM 1825 C CA . GLU A 1 225 ? -12.123 13.859 22.331 1.00 87.00 225 GLU A CA 1
ATOM 1826 C C . GLU A 1 225 ? -11.036 14.432 21.414 1.00 87.00 225 GLU A C 1
ATOM 1828 O O . GLU A 1 225 ? -10.408 15.439 21.738 1.00 87.00 225 GLU A O 1
ATOM 1833 N N . MET A 1 226 ? -10.817 13.812 20.250 1.00 86.12 226 MET A N 1
ATOM 1834 C CA . MET A 1 226 ? -9.742 14.210 19.334 1.00 86.12 226 MET A CA 1
ATOM 1835 C C . MET A 1 226 ? -10.101 15.421 18.465 1.00 86.12 226 MET A C 1
ATOM 1837 O O .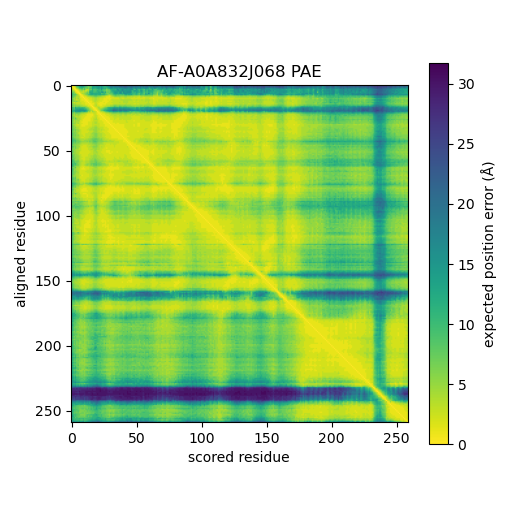 MET A 1 226 ? -9.207 16.101 17.953 1.00 86.12 226 MET A O 1
ATOM 1841 N N . VAL A 1 227 ? -11.395 15.684 18.265 1.00 84.88 227 VAL A N 1
ATOM 1842 C CA . VAL A 1 227 ? -11.894 16.831 17.502 1.00 84.88 227 VAL A CA 1
ATOM 1843 C C . VAL A 1 227 ? -13.020 17.503 18.304 1.00 84.88 227 VAL A C 1
ATOM 1845 O O . VAL A 1 227 ? -14.191 17.144 18.159 1.00 84.88 227 VAL A O 1
ATOM 1848 N N . PRO A 1 228 ? -12.696 18.485 19.166 1.00 83.00 228 PRO A N 1
ATOM 1849 C CA . PRO A 1 228 ? -13.703 19.200 19.943 1.00 83.00 228 PRO A CA 1
ATOM 1850 C C . PRO A 1 228 ? -14.786 19.810 19.046 1.00 83.00 228 PRO A C 1
ATOM 1852 O O . PRO A 1 228 ? -14.488 20.426 18.024 1.00 83.00 228 PRO A O 1
ATOM 1855 N N . GLY A 1 229 ? -16.054 19.616 19.416 1.00 81.69 229 GLY A N 1
ATOM 1856 C CA . GLY A 1 229 ? -17.199 20.114 18.646 1.00 81.69 229 GLY A CA 1
ATOM 1857 C C . GLY A 1 229 ? -17.552 19.300 17.394 1.00 81.69 229 GLY A C 1
ATOM 1858 O O . GLY A 1 229 ? -18.452 19.703 16.664 1.00 81.69 229 GLY A O 1
ATOM 1859 N N . PHE A 1 230 ? -16.917 18.143 17.156 1.00 84.06 230 PHE A N 1
ATOM 1860 C CA . PHE A 1 230 ? -17.128 17.332 15.946 1.00 84.06 230 PHE A CA 1
ATOM 1861 C C . PHE A 1 230 ? -18.596 16.973 15.657 1.00 84.06 230 PHE A C 1
ATOM 1863 O O . PHE A 1 230 ? -19.003 16.914 14.501 1.00 84.06 230 PHE A O 1
ATOM 1870 N N . PHE A 1 231 ? -19.403 16.760 16.700 1.00 83.38 231 PHE A N 1
ATOM 1871 C CA . PHE A 1 231 ? -20.832 16.445 16.573 1.00 83.38 231 PHE A CA 1
ATOM 1872 C C . PHE A 1 231 ? -21.765 17.642 16.857 1.00 83.38 231 PHE A C 1
ATOM 1874 O O . PHE A 1 231 ? -22.967 17.435 17.004 1.00 83.38 231 PHE A O 1
ATOM 1881 N N . GLY A 1 232 ? -21.235 18.869 16.947 1.00 72.38 232 GLY A N 1
ATOM 1882 C CA . GLY A 1 232 ? -21.978 20.082 17.319 1.00 72.38 232 GLY A CA 1
ATOM 1883 C C . GLY A 1 232 ? -22.133 20.291 18.835 1.00 72.38 232 GLY A C 1
ATOM 1884 O O . GLY A 1 232 ? -22.089 19.343 19.622 1.00 72.38 232 GLY A O 1
ATOM 1885 N N . THR A 1 233 ? -22.290 21.550 19.259 1.00 56.28 233 THR A N 1
ATOM 1886 C CA . THR A 1 233 ? -22.603 21.955 20.644 1.00 56.28 233 THR A CA 1
ATOM 1887 C C . THR A 1 233 ? -24.113 21.855 20.911 1.00 56.28 233 THR A C 1
ATOM 1889 O O . THR A 1 233 ? -24.941 22.076 20.031 1.00 56.28 233 THR A O 1
ATOM 1892 N N . SER A 1 234 ? -24.491 21.444 22.123 1.00 52.00 234 SER A N 1
ATOM 1893 C CA . SER A 1 234 ? -25.805 20.871 22.454 1.00 52.00 234 SER A CA 1
ATOM 1894 C C . SER A 1 234 ? -26.979 21.853 22.615 1.00 52.00 234 SER A C 1
ATOM 1896 O O . SER A 1 234 ? -27.870 21.571 23.412 1.00 52.00 234 SER A O 1
ATOM 1898 N N . GLU A 1 235 ? -27.021 22.985 21.913 1.00 44.75 235 GLU A N 1
ATOM 1899 C CA . GLU A 1 235 ? -28.061 24.004 22.166 1.00 44.75 235 GLU A CA 1
ATOM 1900 C C . GLU A 1 235 ? -29.411 23.735 21.475 1.00 44.75 235 GLU A C 1
ATOM 1902 O O . GLU A 1 235 ? -30.408 24.331 21.856 1.00 44.75 235 GLU A O 1
ATOM 1907 N N . ASN A 1 236 ? -29.502 22.774 20.548 1.00 42.56 236 ASN A N 1
ATOM 1908 C CA . ASN A 1 236 ? -30.757 22.404 19.869 1.00 42.56 236 ASN A CA 1
ATOM 1909 C C . ASN A 1 236 ? -30.955 20.882 19.788 1.00 42.56 236 ASN A C 1
ATOM 1911 O O . ASN A 1 236 ? -31.209 20.352 18.713 1.00 42.56 236 ASN A O 1
ATOM 1915 N N . ALA A 1 237 ? -30.765 20.137 20.881 1.00 41.66 237 ALA A N 1
ATOM 1916 C CA . ALA A 1 237 ? -30.776 18.670 20.839 1.00 41.66 237 ALA A CA 1
ATOM 1917 C C . ALA A 1 237 ? -32.188 18.071 20.612 1.00 41.66 237 ALA A C 1
ATOM 1919 O O . ALA A 1 237 ? -32.993 18.085 21.544 1.00 41.66 237 ALA A O 1
ATOM 1920 N N . PRO A 1 238 ? -32.483 17.447 19.451 1.00 40.31 238 PRO A N 1
ATOM 1921 C CA . PRO A 1 238 ? -33.669 16.621 19.266 1.00 40.31 238 PRO A CA 1
ATOM 1922 C C . PRO A 1 238 ? -33.380 15.181 19.739 1.00 40.31 238 PRO A C 1
ATOM 1924 O O . PRO A 1 238 ? -32.229 14.747 19.803 1.00 40.31 238 PRO A O 1
ATOM 1927 N N . ASP A 1 239 ? -34.455 14.471 20.082 1.00 44.91 239 ASP A N 1
ATOM 1928 C CA . ASP A 1 239 ? -34.602 13.070 20.522 1.00 44.91 239 ASP A CA 1
ATOM 1929 C C . ASP A 1 239 ? -33.328 12.167 20.591 1.00 44.91 239 ASP A C 1
ATOM 1931 O O . ASP A 1 239 ? -32.688 11.889 19.567 1.00 44.91 239 ASP A O 1
ATOM 1935 N N . PRO A 1 240 ? -32.982 11.605 21.773 1.00 46.22 240 PRO A N 1
ATOM 1936 C CA . PRO A 1 240 ? -31.822 10.725 21.970 1.00 46.22 240 PRO A CA 1
ATOM 1937 C C . PRO A 1 240 ? -31.790 9.470 21.079 1.00 46.22 240 PRO A C 1
ATOM 1939 O O . PRO A 1 240 ? -30.702 8.937 20.840 1.00 46.22 240 PRO A O 1
ATOM 1942 N N . THR A 1 241 ? -32.925 9.019 20.535 1.00 45.16 241 THR A N 1
ATOM 1943 C CA . THR A 1 241 ? -32.986 7.869 19.610 1.00 45.16 241 THR A CA 1
ATOM 1944 C C . THR A 1 241 ? -32.432 8.175 18.209 1.00 45.16 241 THR A C 1
ATOM 1946 O O . THR A 1 241 ? -31.938 7.272 17.530 1.00 45.16 241 THR A O 1
ATOM 1949 N N . ARG A 1 242 ? -32.408 9.452 17.791 1.00 49.88 242 ARG A N 1
ATOM 1950 C CA . ARG A 1 242 ? -31.892 9.905 16.479 1.00 49.88 242 ARG A CA 1
ATOM 1951 C C . ARG A 1 242 ? -30.381 10.168 16.454 1.00 49.88 242 ARG A C 1
ATOM 1953 O O . ARG A 1 242 ? -29.782 10.201 15.380 1.00 49.88 242 ARG A O 1
ATOM 1960 N N . ARG A 1 243 ? -29.734 10.276 17.622 1.00 66.19 243 ARG A N 1
ATOM 1961 C CA . ARG A 1 243 ? -28.295 10.595 17.739 1.00 66.19 243 ARG A CA 1
ATOM 1962 C C . ARG A 1 243 ? -27.373 9.534 17.137 1.00 66.19 243 ARG A C 1
ATOM 1964 O O . ARG A 1 243 ? -26.330 9.886 16.601 1.00 66.19 243 ARG A O 1
ATOM 1971 N N . GLY A 1 244 ? -27.710 8.248 17.242 1.00 73.69 244 GLY A N 1
ATOM 1972 C CA . GLY A 1 244 ? -26.847 7.159 16.758 1.00 73.69 244 GLY A CA 1
ATOM 1973 C C . GLY A 1 244 ? -26.658 7.177 15.234 1.00 73.69 244 GLY A C 1
ATOM 1974 O O . GLY A 1 244 ? -25.518 7.271 14.773 1.00 73.69 244 GLY A O 1
ATOM 1975 N N . PRO A 1 245 ? -27.752 7.139 14.450 1.00 79.62 245 PRO A N 1
ATOM 1976 C CA . PRO A 1 245 ? -27.687 7.209 12.990 1.00 79.62 245 PRO A CA 1
ATOM 1977 C C . PRO A 1 245 ? -27.044 8.499 12.467 1.00 79.62 245 PRO A C 1
ATOM 1979 O O . PRO A 1 245 ? -26.252 8.457 11.527 1.00 79.62 245 PRO A O 1
ATOM 1982 N N . GLU A 1 246 ? -27.335 9.642 13.093 1.00 83.44 246 GLU A N 1
ATOM 1983 C CA . GLU A 1 246 ? -26.796 10.932 12.660 1.00 83.44 246 GLU A CA 1
ATOM 1984 C C . GLU A 1 246 ? -25.300 11.081 12.960 1.00 83.44 246 GLU A C 1
ATOM 1986 O O . GLU A 1 246 ? -24.537 11.456 12.068 1.00 83.44 246 GLU A O 1
ATOM 1991 N N . LYS A 1 247 ? -24.842 10.686 14.159 1.00 86.12 247 LYS A N 1
ATOM 1992 C CA . LYS A 1 247 ? -23.406 10.645 14.489 1.00 86.12 247 LYS A CA 1
ATOM 1993 C C . LYS A 1 247 ? -22.639 9.718 13.556 1.00 86.12 247 LYS A C 1
ATOM 1995 O O . LYS A 1 247 ? -21.567 10.088 13.082 1.00 86.12 247 LYS A O 1
ATOM 2000 N N . ARG A 1 248 ? -23.200 8.543 13.247 1.00 89.75 248 ARG A N 1
ATOM 2001 C CA . ARG A 1 248 ? -22.621 7.619 12.265 1.00 89.75 248 ARG A CA 1
ATOM 2002 C C . ARG A 1 248 ? -22.484 8.283 10.899 1.00 89.75 248 ARG A C 1
ATOM 2004 O O . ARG A 1 248 ? -21.416 8.215 10.305 1.00 89.75 248 ARG A O 1
ATOM 2011 N N . ARG A 1 249 ? -23.539 8.941 10.410 1.00 88.06 249 ARG A N 1
ATOM 2012 C CA . ARG A 1 249 ? -23.530 9.631 9.112 1.00 88.06 249 ARG A CA 1
ATOM 2013 C C . ARG A 1 249 ? -22.465 10.728 9.059 1.00 88.06 249 ARG A C 1
ATOM 2015 O O . ARG A 1 249 ? -21.697 10.755 8.104 1.00 88.06 249 ARG A O 1
ATOM 2022 N N . ILE A 1 250 ? -22.403 11.589 10.079 1.00 88.75 250 ILE A N 1
ATOM 2023 C CA . ILE A 1 250 ? -21.412 12.675 10.181 1.00 88.75 250 ILE A CA 1
ATOM 2024 C C . ILE A 1 250 ? -19.993 12.103 10.189 1.00 88.75 250 ILE A C 1
ATOM 2026 O O . ILE A 1 250 ? -19.137 12.552 9.429 1.00 88.75 250 ILE A O 1
ATOM 2030 N N . LEU A 1 251 ? -19.752 11.076 11.006 1.00 90.56 251 LEU A N 1
ATOM 2031 C CA . LEU A 1 251 ? -18.439 10.454 11.107 1.00 90.56 251 LEU A CA 1
ATOM 2032 C C . LEU A 1 251 ? -18.012 9.784 9.797 1.00 90.56 251 LEU A C 1
ATOM 2034 O O . LEU A 1 251 ? -16.883 9.972 9.355 1.00 90.56 251 LEU A O 1
ATOM 2038 N N . LEU A 1 252 ? -18.904 9.019 9.162 1.00 91.38 252 LEU A N 1
ATOM 2039 C CA . LEU A 1 252 ? -18.605 8.359 7.892 1.00 91.38 252 LEU A CA 1
ATOM 2040 C C . LEU A 1 252 ? -18.371 9.369 6.766 1.00 91.38 252 LEU A C 1
ATOM 2042 O O . LEU A 1 252 ? -17.482 9.144 5.953 1.00 91.38 252 LEU A O 1
ATOM 2046 N N . ALA A 1 253 ? -19.122 10.473 6.728 1.00 88.38 253 ALA A N 1
ATOM 2047 C CA . ALA A 1 253 ? -18.880 11.558 5.779 1.00 88.38 253 ALA A CA 1
ATOM 2048 C C . ALA A 1 253 ? -17.489 12.172 5.992 1.00 88.38 253 ALA A C 1
ATOM 2050 O O . ALA A 1 253 ? -16.690 12.211 5.064 1.00 88.38 253 ALA A O 1
ATOM 2051 N N . HIS A 1 254 ? -17.150 12.526 7.235 1.00 87.75 254 HIS A N 1
ATOM 2052 C CA . HIS A 1 254 ? -15.835 13.077 7.554 1.00 87.75 254 HIS A CA 1
ATOM 2053 C C . HIS A 1 254 ? -14.688 12.146 7.161 1.00 87.75 254 HIS A C 1
ATOM 2055 O O . HIS A 1 254 ? -13.686 12.607 6.621 1.00 87.75 254 HIS A O 1
ATOM 2061 N N . ILE A 1 255 ? -14.818 10.846 7.444 1.00 86.31 255 ILE A N 1
ATOM 2062 C CA . ILE A 1 255 ? -13.781 9.881 7.085 1.00 86.31 255 ILE A CA 1
ATOM 2063 C C . ILE A 1 255 ? -13.685 9.743 5.568 1.00 86.31 255 ILE A C 1
ATOM 2065 O O . ILE A 1 255 ? -12.576 9.763 5.066 1.00 86.31 255 ILE A O 1
ATOM 2069 N N . ARG A 1 256 ? -14.794 9.696 4.819 1.00 84.19 256 ARG A N 1
ATOM 2070 C CA . ARG A 1 256 ? -14.742 9.689 3.342 1.00 84.19 256 ARG A CA 1
ATOM 2071 C C . ARG A 1 256 ? -13.997 10.890 2.772 1.00 84.19 256 ARG A C 1
ATOM 2073 O O . ARG A 1 256 ? -13.221 10.724 1.842 1.00 84.19 256 ARG A O 1
ATOM 2080 N N . ASP A 1 257 ? -14.175 12.059 3.374 1.00 82.25 257 ASP A N 1
ATOM 2081 C CA . ASP A 1 257 ? -13.506 13.282 2.931 1.00 82.25 257 ASP A CA 1
ATOM 2082 C C . ASP A 1 257 ? -12.020 13.343 3.333 1.00 82.25 257 ASP A C 1
ATOM 2084 O O . ASP A 1 257 ? -11.299 14.225 2.861 1.00 82.25 257 ASP A O 1
ATOM 2088 N N . ASN A 1 258 ? -11.559 12.460 4.232 1.00 74.69 258 ASN A N 1
ATOM 2089 C CA . ASN A 1 258 ? -10.227 12.490 4.858 1.00 74.69 258 ASN A CA 1
ATOM 2090 C C . ASN A 1 258 ? -9.493 11.142 4.867 1.00 74.69 258 ASN A C 1
ATOM 2092 O O . ASN A 1 258 ? -8.518 10.997 5.609 1.00 74.69 258 ASN A O 1
ATOM 2096 N N . ILE A 1 259 ? -9.978 10.189 4.077 1.00 66.56 259 ILE A N 1
ATOM 2097 C CA . ILE A 1 259 ? -9.274 8.960 3.730 1.00 66.56 259 ILE A CA 1
ATOM 2098 C C . ILE A 1 259 ? -8.049 9.329 2.884 1.00 66.56 259 ILE A C 1
ATOM 2100 O O . ILE A 1 259 ? -8.193 10.184 1.975 1.00 66.56 259 ILE A O 1
#

Solvent-accessible surface area (backbone atoms only — not comparable to full-atom values): 14406 Å² total; per-residue (Å²): 86,77,51,75,49,73,67,80,44,44,24,32,32,39,34,33,62,49,89,90,36,62,72,41,30,40,42,33,35,33,36,33,50,72,68,58,51,49,44,45,66,78,58,40,59,86,62,53,41,50,51,45,52,54,38,38,76,69,70,43,90,59,67,54,37,49,59,68,56,46,55,52,23,50,74,57,92,31,33,35,35,33,42,35,45,75,51,60,75,58,91,52,84,87,39,72,64,32,56,52,42,50,63,64,36,47,63,52,58,38,59,57,29,58,77,32,32,34,36,30,45,33,38,72,44,54,53,91,46,47,68,62,47,41,50,40,47,35,79,44,78,34,69,33,95,65,82,63,42,28,41,34,30,33,47,68,85,54,92,74,84,52,83,59,17,46,64,56,50,59,36,38,56,60,65,82,82,70,62,85,67,51,74,69,49,48,51,52,49,54,42,44,71,74,67,46,49,62,64,55,43,12,64,74,69,74,47,54,55,64,57,47,54,54,43,51,52,52,52,52,49,44,42,43,71,62,34,77,61,71,86,59,76,80,85,77,75,72,61,82,84,56,50,61,66,51,52,50,50,54,51,51,50,54,46,67,77,60,98

Mean predicted aligned error: 7.16 Å

Secondary structure (DSSP, 8-state):
-EEEEEETTEEEEEEESSTTPPEEEEEEEEEE-HHHHHHHHHS--TTHHHHHHHHHHTTPPPSBPPHHHHHHHHTTT-EEEEEEEEEES---TT-HHHHHHHHHHHHHHHHTTTT--EEEEEEEEEGGGHHHHHHTT--EEEE-SSSSEEEEEEETTS----GGGHHHHHTT------S---HHHHHHHHHHHTT--HHHHHHHTT--HHHHHHHHHHHHHHHHHHSTTTT--STT---TTTHHHHHHHHHHHHHHHH-